Protein AF-A0A9P1NJP2-F1 (afdb_monomer)

Structure (mmCIF, N/CA/C/O backbone):
data_AF-A0A9P1NJP2-F1
#
_entry.id   AF-A0A9P1NJP2-F1
#
loop_
_atom_site.group_PDB
_atom_site.id
_atom_site.type_symbol
_atom_site.label_atom_id
_atom_site.label_alt_id
_atom_site.label_comp_id
_atom_site.label_asym_id
_atom_site.label_entity_id
_atom_site.label_seq_id
_atom_site.pdbx_PDB_ins_code
_atom_site.Cartn_x
_atom_site.Cartn_y
_atom_site.Cartn_z
_atom_site.occupancy
_atom_site.B_iso_or_equiv
_atom_site.auth_seq_id
_atom_site.auth_comp_id
_atom_site.auth_asym_id
_atom_site.auth_atom_id
_atom_site.pdbx_PDB_model_num
ATOM 1 N N . MET A 1 1 ? -3.460 3.578 27.863 1.00 87.50 1 MET A N 1
ATOM 2 C CA . MET A 1 1 ? -3.588 2.429 26.930 1.00 87.50 1 MET A CA 1
ATOM 3 C C . MET A 1 1 ? -3.766 2.989 25.531 1.00 87.50 1 MET A C 1
ATOM 5 O O . MET A 1 1 ? -4.523 3.943 25.404 1.00 87.50 1 MET A O 1
ATOM 9 N N . ARG A 1 2 ? -3.086 2.438 24.514 1.00 96.00 2 ARG A N 1
ATOM 10 C CA . ARG A 1 2 ? -3.167 2.986 23.152 1.00 96.00 2 ARG A CA 1
ATOM 11 C C . ARG A 1 2 ? -4.545 2.781 22.515 1.00 96.00 2 ARG A C 1
ATOM 13 O O . ARG A 1 2 ? -5.166 1.740 22.732 1.00 96.00 2 ARG A O 1
ATOM 20 N N . LYS A 1 3 ? -4.987 3.752 21.711 1.00 98.25 3 LYS A N 1
ATOM 21 C CA . LYS A 1 3 ? -6.199 3.698 20.879 1.00 98.25 3 LYS A CA 1
ATOM 22 C C . LYS A 1 3 ? -5.808 3.996 19.433 1.00 98.25 3 LYS A C 1
ATOM 24 O O . LYS A 1 3 ? -5.565 5.146 19.081 1.00 98.25 3 LYS A O 1
ATOM 29 N N . ILE A 1 4 ? -5.735 2.955 18.611 1.00 98.75 4 ILE A N 1
ATOM 30 C CA . ILE A 1 4 ? -5.331 3.052 17.209 1.00 98.75 4 ILE A CA 1
ATOM 31 C C . ILE A 1 4 ? -6.555 2.893 16.320 1.00 98.75 4 ILE A C 1
ATOM 33 O O . ILE A 1 4 ? -7.291 1.913 16.455 1.00 98.75 4 ILE A O 1
ATOM 37 N N . ILE A 1 5 ? -6.733 3.828 15.393 1.00 98.81 5 ILE A N 1
ATOM 38 C CA . ILE A 1 5 ? -7.707 3.734 14.307 1.00 98.81 5 ILE A CA 1
ATOM 39 C C . ILE A 1 5 ? -6.935 3.445 13.022 1.00 98.81 5 ILE A C 1
ATOM 41 O O . ILE A 1 5 ? -5.922 4.077 12.733 1.00 98.81 5 ILE A O 1
ATOM 45 N N . HIS A 1 6 ? -7.412 2.484 12.248 1.00 98.81 6 HIS A N 1
ATOM 46 C CA . HIS A 1 6 ? -6.977 2.242 10.884 1.00 98.81 6 HIS A CA 1
ATOM 47 C C . HIS A 1 6 ? -8.144 2.532 9.947 1.00 98.81 6 HIS A C 1
ATOM 49 O O . HIS A 1 6 ? -9.221 1.959 10.123 1.00 98.81 6 HIS A O 1
ATOM 55 N N . ILE A 1 7 ? -7.935 3.412 8.974 1.00 98.69 7 ILE A N 1
ATOM 56 C CA . ILE A 1 7 ? -8.948 3.804 7.992 1.00 98.69 7 ILE A CA 1
ATOM 57 C C . ILE A 1 7 ? -8.471 3.354 6.619 1.00 98.69 7 ILE A C 1
ATOM 59 O O . ILE A 1 7 ? -7.317 3.578 6.258 1.00 98.69 7 ILE A O 1
ATOM 63 N N . ASP A 1 8 ? -9.371 2.715 5.877 1.00 98.06 8 ASP A N 1
ATOM 64 C CA . ASP A 1 8 ? -9.108 2.144 4.560 1.00 98.06 8 ASP A CA 1
ATOM 65 C C . ASP A 1 8 ? -10.302 2.434 3.636 1.00 98.06 8 ASP A C 1
ATOM 67 O O . ASP A 1 8 ? -11.421 1.956 3.886 1.00 98.06 8 ASP A O 1
ATOM 71 N N . MET A 1 9 ? -10.085 3.243 2.593 1.00 97.88 9 MET A N 1
ATOM 72 C CA . MET A 1 9 ? -11.131 3.606 1.630 1.00 97.88 9 MET A CA 1
ATOM 73 C C . MET A 1 9 ? -11.671 2.366 0.912 1.00 97.88 9 MET A C 1
ATOM 75 O O . MET A 1 9 ? -10.937 1.475 0.482 1.00 97.88 9 MET A O 1
ATOM 79 N N . ASP A 1 10 ? -12.984 2.292 0.719 1.00 94.44 10 ASP A N 1
ATOM 80 C CA . ASP A 1 10 ? -13.560 1.131 0.054 1.00 94.44 10 ASP A CA 1
ATOM 81 C C . ASP A 1 10 ? -13.261 1.197 -1.454 1.00 94.44 10 ASP A C 1
ATOM 83 O O . ASP A 1 10 ? -13.640 2.151 -2.126 1.00 94.44 10 ASP A O 1
ATOM 87 N N . TYR A 1 11 ? -12.570 0.178 -1.994 1.00 95.06 11 TYR A N 1
ATOM 88 C CA . TYR A 1 11 ? -12.293 0.016 -3.439 1.00 95.06 11 TYR A CA 1
ATOM 89 C C . TYR A 1 11 ? -11.847 1.318 -4.144 1.00 95.06 11 TYR A C 1
ATOM 91 O O . TYR A 1 11 ? -12.227 1.566 -5.287 1.00 95.06 11 TYR A O 1
ATOM 99 N N . PHE A 1 12 ? -10.997 2.103 -3.468 1.00 97.38 12 PHE A N 1
ATOM 100 C CA . PHE A 1 12 ? -10.780 3.539 -3.681 1.00 97.38 12 PHE A CA 1
ATOM 101 C C . PHE A 1 12 ? -10.867 4.028 -5.131 1.00 97.38 12 PHE A C 1
ATOM 103 O O . PHE A 1 12 ? -11.782 4.772 -5.463 1.00 97.38 12 PHE A O 1
ATOM 110 N N . TYR A 1 13 ? -9.964 3.592 -6.015 1.00 98.00 13 TYR A N 1
ATOM 111 C CA . TYR A 1 13 ? -9.932 4.117 -7.386 1.00 98.00 13 TYR A CA 1
ATOM 112 C C . TYR A 1 13 ? -11.217 3.820 -8.167 1.00 98.00 13 TYR A C 1
ATOM 114 O O . TYR A 1 13 ? -11.717 4.694 -8.861 1.00 98.00 13 TYR A O 1
ATOM 122 N N . ALA A 1 14 ? -11.788 2.618 -8.027 1.00 97.75 14 ALA A N 1
ATOM 123 C CA . ALA A 1 14 ? -13.048 2.283 -8.691 1.00 97.75 14 ALA A CA 1
ATOM 124 C C . ALA A 1 14 ? -14.222 3.080 -8.107 1.00 97.75 14 ALA A C 1
ATOM 126 O O . ALA A 1 14 ? -15.105 3.482 -8.854 1.00 97.75 14 ALA A O 1
ATOM 127 N N . GLN A 1 15 ? -14.202 3.357 -6.800 1.00 97.81 15 GLN A N 1
ATOM 128 C CA . GLN A 1 15 ? -15.206 4.205 -6.163 1.00 97.81 15 GLN A CA 1
ATOM 129 C C . GLN A 1 15 ? -15.150 5.650 -6.674 1.00 97.81 15 GLN A C 1
ATOM 131 O O . GLN A 1 15 ? -16.192 6.257 -6.901 1.00 97.81 15 GLN A O 1
ATOM 136 N N . VAL A 1 16 ? -13.944 6.189 -6.884 1.00 98.25 16 VAL A N 1
ATOM 137 C CA . VAL A 1 16 ? -13.759 7.516 -7.489 1.00 98.25 16 VAL A CA 1
ATOM 138 C C . VAL A 1 16 ? -14.352 7.549 -8.897 1.00 98.25 16 VAL A C 1
ATOM 140 O O . VAL A 1 16 ? -15.127 8.450 -9.194 1.00 98.25 16 VAL A O 1
ATOM 143 N N . GLU A 1 17 ? -14.049 6.557 -9.741 1.00 98.19 17 GLU A N 1
ATOM 144 C CA . GLU A 1 17 ? -14.637 6.498 -11.087 1.00 98.19 17 GLU A CA 1
ATOM 145 C C . GLU A 1 17 ? -16.169 6.374 -11.041 1.00 98.19 17 GLU A C 1
ATOM 147 O O . GLU A 1 17 ? -16.853 7.092 -11.756 1.00 98.19 17 GLU A O 1
ATOM 152 N N . GLU A 1 18 ? -16.731 5.530 -10.170 1.00 97.69 18 GLU A N 1
ATOM 153 C CA . GLU A 1 18 ? -18.189 5.377 -10.020 1.00 97.69 18 GLU A CA 1
ATOM 154 C C . GLU A 1 18 ? -18.900 6.616 -9.463 1.00 97.69 18 GLU A C 1
ATOM 156 O O . GLU A 1 18 ? -20.102 6.792 -9.673 1.00 97.69 18 GLU A O 1
ATOM 161 N N . ARG A 1 19 ? -18.197 7.445 -8.690 1.00 97.12 19 ARG A N 1
ATOM 162 C CA . ARG A 1 19 ? -18.716 8.736 -8.235 1.00 97.12 19 ARG A CA 1
ATOM 163 C C . ARG A 1 19 ? -18.766 9.725 -9.396 1.00 97.12 19 ARG A C 1
ATOM 165 O O . ARG A 1 19 ? -19.771 10.413 -9.546 1.00 97.12 19 ARG A O 1
ATOM 172 N N . ASP A 1 20 ? -17.691 9.791 -10.177 1.00 97.50 20 ASP A N 1
ATOM 173 C CA . ASP A 1 20 ? -17.554 10.733 -11.290 1.00 97.50 20 ASP A CA 1
ATOM 174 C C . ASP A 1 20 ? -18.468 10.350 -12.472 1.00 97.50 20 ASP A C 1
ATOM 176 O O . ASP A 1 20 ? -19.025 11.226 -13.131 1.00 97.50 20 ASP A O 1
ATOM 180 N N . ASP A 1 21 ? -18.672 9.050 -12.702 1.00 97.62 21 ASP A N 1
ATOM 181 C CA . ASP A 1 21 ? -19.625 8.497 -13.664 1.00 97.62 21 ASP A CA 1
ATOM 182 C C . ASP A 1 21 ? -20.533 7.445 -12.992 1.00 97.62 21 ASP A C 1
ATOM 184 O O . ASP A 1 21 ? -20.202 6.252 -12.929 1.00 97.62 21 ASP A O 1
ATOM 188 N N . PRO A 1 22 ? -21.725 7.855 -12.514 1.00 96.94 22 PRO A N 1
ATOM 189 C CA . PRO A 1 22 ? -22.678 6.955 -11.870 1.00 96.94 22 PRO A CA 1
ATOM 190 C C . PRO A 1 22 ? -23.165 5.796 -12.748 1.00 96.94 22 PRO A C 1
ATOM 192 O O . PRO A 1 22 ? -23.647 4.799 -12.202 1.00 96.94 22 PRO A O 1
ATOM 195 N N . SER A 1 23 ? -23.038 5.883 -14.081 1.00 97.19 23 SER A N 1
ATOM 196 C CA . SER A 1 23 ? -23.422 4.789 -14.982 1.00 97.19 23 SER A CA 1
ATOM 197 C C . SER A 1 23 ? -22.545 3.547 -14.786 1.00 97.19 23 SER A C 1
ATOM 199 O O . SER A 1 23 ? -22.995 2.423 -14.999 1.00 97.19 23 SER A O 1
ATOM 201 N N . LEU A 1 24 ? -21.325 3.709 -14.265 1.00 97.38 24 LEU A N 1
ATOM 202 C CA . LEU A 1 24 ? -20.406 2.607 -13.982 1.00 97.38 24 LEU A CA 1
ATOM 203 C C . LEU A 1 24 ? -20.906 1.671 -12.875 1.00 97.38 24 LEU A C 1
ATOM 205 O O . LEU A 1 24 ? -20.597 0.478 -12.896 1.00 97.38 24 LEU A O 1
ATOM 209 N N . LYS A 1 25 ? -21.729 2.171 -11.942 1.00 95.44 25 LYS A N 1
ATOM 210 C CA . LYS A 1 25 ? -22.206 1.408 -10.776 1.00 95.44 25 LYS A CA 1
ATOM 211 C C . LYS A 1 25 ? -23.017 0.174 -11.141 1.00 95.44 25 LYS A C 1
ATOM 213 O O . LYS A 1 25 ? -23.121 -0.734 -10.321 1.00 95.44 25 LYS A O 1
ATOM 218 N N . VAL A 1 26 ? -23.615 0.117 -12.334 1.00 96.44 26 VAL A N 1
ATOM 219 C CA . VAL A 1 26 ? -24.402 -1.052 -12.765 1.00 96.44 26 VAL A CA 1
ATOM 220 C C . VAL A 1 26 ? -23.537 -2.155 -13.385 1.00 96.44 26 VAL A C 1
ATOM 222 O O . VAL A 1 26 ? -24.006 -3.285 -13.523 1.00 96.44 26 VAL A O 1
ATOM 225 N N . HIS A 1 27 ? -22.263 -1.879 -13.674 1.00 97.88 27 HIS A N 1
ATOM 226 C CA . HIS A 1 27 ? -21.350 -2.790 -14.360 1.00 97.88 27 HIS A CA 1
ATOM 227 C C . HIS A 1 27 ? -20.251 -3.332 -13.429 1.00 97.88 27 HIS A C 1
ATOM 229 O O . HIS A 1 27 ? -19.872 -2.686 -12.452 1.00 97.88 27 HIS A O 1
ATOM 235 N N . PRO A 1 28 ? -19.687 -4.521 -13.703 1.00 98.06 28 PRO A N 1
ATOM 236 C CA . PRO A 1 28 ? -18.400 -4.906 -13.135 1.00 98.06 28 PRO A CA 1
ATOM 237 C C . PRO A 1 28 ? -17.308 -3.975 -13.676 1.00 98.06 28 PRO A C 1
ATOM 239 O O . PRO A 1 28 ? -17.155 -3.852 -14.891 1.00 98.06 28 PRO A O 1
ATOM 242 N N . VAL A 1 29 ? -16.538 -3.342 -12.792 1.00 98.19 29 VAL A N 1
ATOM 243 C CA . VAL A 1 29 ? -15.494 -2.369 -13.153 1.00 98.19 29 VAL A CA 1
ATOM 244 C C . VAL A 1 29 ? -14.182 -2.719 -12.464 1.00 98.19 29 VAL A C 1
ATOM 246 O O . VAL A 1 29 ? -14.154 -3.043 -11.273 1.00 98.19 29 VAL A O 1
ATOM 249 N N . ALA A 1 30 ? -13.077 -2.601 -13.196 1.00 97.94 30 ALA A N 1
ATOM 250 C CA . ALA A 1 30 ? -11.738 -2.632 -12.628 1.00 97.94 30 ALA A CA 1
ATOM 251 C C . ALA A 1 30 ? -10.856 -1.507 -13.160 1.00 97.94 30 ALA A C 1
ATOM 253 O O . ALA A 1 30 ? -10.952 -1.098 -14.316 1.00 97.94 30 ALA A O 1
ATOM 254 N N . ILE A 1 31 ? -9.951 -1.054 -12.296 1.00 97.81 31 ILE A N 1
ATOM 255 C CA . ILE A 1 31 ? -8.929 -0.063 -12.621 1.00 97.81 31 ILE A CA 1
ATOM 256 C C . ILE A 1 31 ? -7.618 -0.812 -12.814 1.00 97.81 31 ILE A C 1
ATOM 258 O O . ILE A 1 31 ? -7.220 -1.568 -11.924 1.00 97.81 31 ILE A O 1
ATOM 262 N N . GLY A 1 32 ? -6.937 -0.644 -13.945 1.00 94.38 32 GLY A N 1
ATOM 263 C CA . GLY A 1 32 ? -5.739 -1.437 -14.212 1.00 94.38 32 GLY A CA 1
ATOM 264 C C . GLY A 1 32 ? -4.998 -1.103 -15.497 1.00 94.38 32 GLY A C 1
ATOM 265 O O . GLY A 1 32 ? -5.158 -0.032 -16.071 1.00 94.38 32 GLY A O 1
ATOM 266 N N . GLY A 1 33 ? -4.135 -2.039 -15.903 1.00 83.94 33 GLY A N 1
ATOM 267 C CA . GLY A 1 33 ? -3.230 -1.897 -17.045 1.00 83.94 33 GLY A CA 1
ATOM 268 C C . GLY A 1 33 ? -3.897 -1.494 -18.371 1.00 83.94 33 GLY A C 1
ATOM 269 O O . GLY A 1 33 ? -5.114 -1.530 -18.507 1.00 83.94 33 GLY A O 1
ATOM 270 N N . PRO A 1 34 ? -3.093 -1.146 -19.389 1.00 82.12 34 PRO A N 1
ATOM 271 C CA . PRO A 1 34 ? -3.564 -0.442 -20.586 1.00 82.12 34 PRO A CA 1
ATOM 272 C C . PRO A 1 34 ? -4.498 -1.263 -21.477 1.00 82.12 34 PRO A C 1
ATOM 274 O O . PRO A 1 34 ? -5.184 -0.705 -22.327 1.00 82.12 34 PRO A O 1
ATOM 277 N N . THR A 1 35 ? -4.507 -2.592 -21.341 1.00 86.62 35 THR A N 1
ATOM 278 C CA . THR A 1 35 ? -5.314 -3.463 -22.196 1.00 86.62 35 THR A CA 1
ATOM 279 C C . THR A 1 35 ? -5.838 -4.668 -21.432 1.00 86.62 35 THR A C 1
ATOM 281 O O . THR A 1 35 ? -5.272 -5.094 -20.426 1.00 86.62 35 THR A O 1
ATOM 284 N N . LYS A 1 36 ? -6.862 -5.318 -21.994 1.00 86.25 36 LYS A N 1
ATOM 285 C CA . LYS A 1 36 ? -7.437 -6.566 -21.466 1.00 86.25 36 LYS A CA 1
ATOM 286 C C . LYS A 1 36 ? -6.433 -7.724 -21.359 1.00 86.25 36 LYS A C 1
ATOM 288 O O . LYS A 1 36 ? -6.694 -8.694 -20.658 1.00 86.25 36 LYS A O 1
ATOM 293 N N . LYS A 1 37 ? -5.296 -7.655 -22.064 1.00 83.44 37 LYS A N 1
ATOM 294 C CA . LYS A 1 37 ? -4.288 -8.729 -22.125 1.00 83.44 37 LYS A CA 1
ATOM 295 C C . LYS A 1 37 ? -3.031 -8.428 -21.306 1.00 83.44 37 LYS A C 1
ATOM 297 O O . LYS A 1 37 ? -2.181 -9.304 -21.168 1.00 83.44 37 LYS A O 1
ATOM 302 N N . GLN A 1 38 ? -2.868 -7.202 -20.808 1.00 83.75 38 GLN A N 1
ATOM 303 C CA . GLN A 1 38 ? -1.591 -6.717 -20.289 1.00 83.75 38 GLN A CA 1
ATOM 304 C C . GLN A 1 38 ? -1.757 -5.914 -18.997 1.00 83.75 38 GLN A C 1
ATOM 306 O O . GLN A 1 38 ? -2.710 -5.161 -18.811 1.00 83.75 38 GLN A O 1
ATOM 311 N N . GLY A 1 39 ? -0.770 -6.049 -18.114 1.00 88.56 39 GLY A N 1
ATOM 312 C CA . GLY A 1 39 ? -0.722 -5.345 -16.839 1.00 88.56 39 GLY A CA 1
ATOM 313 C C . GLY A 1 39 ? -1.423 -6.085 -15.704 1.00 88.56 39 GLY A C 1
ATOM 314 O O . GLY A 1 39 ? -1.669 -7.292 -15.764 1.00 88.56 39 GLY A O 1
ATOM 315 N N . VAL A 1 40 ? -1.663 -5.339 -14.634 1.00 92.81 40 VAL A N 1
ATOM 316 C CA . VAL A 1 40 ? -2.220 -5.816 -13.370 1.00 92.81 40 VAL A CA 1
ATOM 317 C C . VAL A 1 40 ? -3.332 -4.856 -12.961 1.00 92.81 40 VAL A C 1
ATOM 319 O O . VAL A 1 40 ? -3.266 -3.664 -13.268 1.00 92.81 40 VAL A O 1
ATOM 322 N N . LEU A 1 41 ? -4.354 -5.373 -12.288 1.00 96.38 41 LEU A N 1
ATOM 323 C CA . LEU A 1 41 ? -5.418 -4.554 -11.726 1.00 96.38 41 LEU A CA 1
ATOM 324 C C . LEU A 1 41 ? -4.943 -3.850 -10.455 1.00 96.38 41 LEU A C 1
ATOM 326 O O . LEU A 1 41 ? -4.399 -4.484 -9.552 1.00 96.38 41 LEU A O 1
ATOM 330 N N . CYS A 1 42 ? -5.197 -2.551 -10.351 1.00 95.06 42 CYS A N 1
ATOM 331 C CA . CYS A 1 42 ? -5.024 -1.787 -9.122 1.00 95.06 42 CYS A CA 1
ATOM 332 C C . CYS A 1 42 ? -6.133 -2.133 -8.121 1.00 95.06 42 CYS A C 1
ATOM 334 O O . CYS A 1 42 ? -5.859 -2.472 -6.975 1.00 95.06 42 CYS A O 1
ATOM 336 N N . THR A 1 43 ? -7.389 -2.098 -8.570 1.00 96.88 43 THR A N 1
ATOM 337 C CA . THR A 1 43 ? -8.568 -2.441 -7.765 1.00 96.88 43 THR A CA 1
ATOM 338 C C . THR A 1 43 ? -9.739 -2.826 -8.670 1.00 96.88 43 THR A C 1
ATOM 340 O O . THR A 1 43 ? -9.664 -2.698 -9.891 1.00 96.88 43 THR A O 1
ATOM 343 N N . ALA A 1 44 ? -10.819 -3.303 -8.064 1.00 97.56 44 ALA A N 1
ATOM 344 C CA . ALA A 1 44 ? -12.071 -3.630 -8.731 1.00 97.56 44 ALA A CA 1
ATOM 345 C C . ALA A 1 44 ? -13.251 -3.294 -7.811 1.00 97.56 44 ALA A C 1
ATOM 347 O O . ALA A 1 44 ? -13.108 -3.408 -6.585 1.00 97.56 44 ALA A O 1
ATOM 348 N N . ASN A 1 45 ? -14.386 -2.897 -8.390 1.00 97.50 45 ASN A N 1
ATOM 349 C CA . ASN A 1 45 ? -15.619 -2.637 -7.649 1.00 97.50 45 ASN A CA 1
ATOM 350 C C . ASN A 1 45 ? -16.231 -3.935 -7.097 1.00 97.50 45 ASN A C 1
ATOM 352 O O . ASN A 1 45 ? -15.792 -5.045 -7.417 1.00 97.50 45 ASN A O 1
ATOM 356 N N . TYR A 1 46 ? -17.241 -3.817 -6.233 1.00 95.31 46 TYR A N 1
ATOM 357 C CA . TYR A 1 46 ? -17.846 -4.993 -5.602 1.00 95.31 46 TYR A CA 1
ATOM 358 C C . TYR A 1 46 ? -18.492 -5.953 -6.606 1.00 95.31 46 TYR A C 1
ATOM 360 O O . TYR A 1 46 ? -18.284 -7.158 -6.480 1.00 95.31 46 TYR A O 1
ATOM 368 N N . LYS A 1 47 ? -19.132 -5.436 -7.664 1.00 97.12 47 LYS A N 1
ATOM 369 C CA . LYS A 1 47 ? -19.694 -6.258 -8.748 1.00 97.12 47 LYS A CA 1
ATOM 370 C C . LYS A 1 47 ? -18.639 -7.125 -9.434 1.00 97.12 47 LYS A C 1
ATOM 372 O O . LYS A 1 47 ? -18.867 -8.303 -9.660 1.00 97.12 47 LYS A O 1
ATOM 377 N N . ALA A 1 48 ? -17.456 -6.589 -9.735 1.00 97.75 48 ALA A N 1
ATOM 378 C CA . ALA A 1 48 ? -16.358 -7.378 -10.297 1.00 97.75 48 ALA A CA 1
ATOM 379 C C . ALA A 1 48 ? -15.769 -8.373 -9.278 1.00 97.75 48 ALA A C 1
ATOM 381 O O . ALA A 1 48 ? -15.390 -9.492 -9.639 1.00 97.75 48 ALA A O 1
ATOM 382 N N . ARG A 1 49 ? -15.734 -8.013 -7.987 1.00 96.69 49 ARG A N 1
ATOM 383 C CA . ARG A 1 49 ? -15.251 -8.899 -6.911 1.00 96.69 49 ARG A CA 1
ATOM 384 C C . ARG A 1 49 ? -16.108 -10.152 -6.726 1.00 96.69 49 ARG A C 1
ATOM 386 O O . ARG A 1 49 ? -15.551 -11.167 -6.302 1.00 96.69 49 ARG A O 1
ATOM 393 N N . GLU A 1 50 ? -17.394 -10.116 -7.076 1.00 96.69 50 GLU A N 1
ATOM 394 C CA . GLU A 1 50 ? -18.280 -11.295 -7.101 1.00 96.69 50 GLU A CA 1
ATOM 395 C C . GLU A 1 50 ? -17.775 -12.373 -8.076 1.00 96.69 50 GLU A C 1
ATOM 397 O O . GLU A 1 50 ? -17.830 -13.559 -7.768 1.00 96.69 50 GLU A O 1
ATOM 402 N N . TYR A 1 51 ? -17.148 -11.970 -9.186 1.00 97.25 51 TYR A N 1
ATOM 403 C CA . TYR A 1 51 ? -16.493 -12.872 -10.149 1.00 97.25 51 TYR A CA 1
ATOM 404 C C . TYR A 1 51 ? -15.070 -13.274 -9.721 1.00 97.25 51 TYR A C 1
ATOM 406 O O . TYR A 1 51 ? -14.293 -13.840 -10.492 1.00 97.25 51 TYR A O 1
ATOM 414 N N . GLY A 1 52 ? -14.667 -12.944 -8.492 1.00 95.69 52 GLY A N 1
ATOM 415 C CA . GLY A 1 52 ? -13.320 -13.200 -7.989 1.00 95.69 52 GLY A CA 1
ATOM 416 C C . GLY A 1 52 ? -12.244 -12.285 -8.580 1.00 95.69 52 GLY A C 1
ATOM 417 O O . GLY A 1 52 ? -11.056 -12.619 -8.464 1.00 95.69 52 GLY A O 1
ATOM 418 N N . VAL A 1 53 ? -12.629 -11.155 -9.189 1.00 97.06 53 VAL A N 1
ATOM 419 C CA . VAL A 1 53 ? -11.701 -10.124 -9.673 1.00 97.06 53 VAL A CA 1
ATOM 420 C C . VAL A 1 53 ? -11.243 -9.242 -8.511 1.00 97.06 53 VAL A C 1
ATOM 422 O O . VAL A 1 53 ? -12.055 -8.707 -7.760 1.00 97.06 53 VAL A O 1
ATOM 425 N N . ARG A 1 54 ? -9.931 -9.090 -8.322 1.00 94.12 54 ARG A N 1
ATOM 426 C CA . ARG A 1 54 ? -9.334 -8.308 -7.226 1.00 94.12 54 ARG A CA 1
ATOM 427 C C . ARG A 1 54 ? -8.088 -7.557 -7.693 1.00 94.12 54 ARG A C 1
ATOM 429 O O . ARG A 1 54 ? -7.451 -7.944 -8.671 1.00 94.12 54 ARG A O 1
ATOM 436 N N . GLY A 1 55 ? -7.720 -6.512 -6.951 1.00 92.69 55 GLY A N 1
ATOM 437 C CA . GLY A 1 55 ? -6.432 -5.838 -7.124 1.00 92.69 55 GLY A CA 1
ATOM 438 C C . GLY A 1 55 ? -5.255 -6.808 -6.970 1.00 92.69 55 GLY A C 1
ATOM 439 O O . GLY A 1 55 ? -5.350 -7.818 -6.269 1.00 92.69 55 GLY A O 1
ATOM 440 N N . GLY A 1 56 ? -4.157 -6.528 -7.666 1.00 90.62 56 GLY A N 1
ATOM 441 C CA . GLY A 1 56 ? -2.963 -7.374 -7.717 1.00 90.62 56 GLY A CA 1
ATOM 442 C C . GLY A 1 56 ? -3.050 -8.560 -8.686 1.00 90.62 56 GLY A C 1
ATOM 443 O O . GLY A 1 56 ? -2.050 -9.247 -8.886 1.00 90.62 56 GLY A O 1
ATOM 444 N N . GLN A 1 57 ? -4.201 -8.804 -9.322 1.00 92.19 57 GLN A N 1
ATOM 445 C CA . GLN A 1 57 ? -4.361 -9.863 -10.325 1.00 92.19 57 GLN A CA 1
ATOM 446 C C . GLN A 1 57 ? -3.928 -9.409 -11.724 1.00 92.19 57 GLN A C 1
ATOM 448 O O . GLN A 1 57 ? -4.080 -8.244 -12.088 1.00 92.19 57 GLN A O 1
ATOM 453 N N . SER A 1 58 ? -3.445 -10.353 -12.539 1.00 92.94 58 SER A N 1
ATOM 454 C CA . SER A 1 58 ? -3.231 -10.137 -13.976 1.00 92.94 58 SER A CA 1
ATOM 455 C C . SER A 1 58 ? -4.532 -9.696 -14.648 1.00 92.94 58 SER A C 1
ATOM 457 O O . SER A 1 58 ? -5.559 -10.359 -14.480 1.00 92.94 58 SER A O 1
ATOM 459 N N . THR A 1 59 ? -4.482 -8.625 -15.449 1.00 94.44 59 THR A N 1
ATOM 460 C CA . THR A 1 59 ? -5.656 -8.133 -16.189 1.00 94.44 59 THR A CA 1
ATOM 461 C C . THR A 1 59 ? -6.256 -9.233 -17.068 1.00 94.44 59 THR A C 1
ATOM 463 O O . THR A 1 59 ? -7.469 -9.410 -17.108 1.00 94.44 59 THR A O 1
ATOM 466 N N . TYR A 1 60 ? -5.402 -10.037 -17.706 1.00 93.12 60 TYR A N 1
ATOM 467 C CA . TYR A 1 60 ? -5.822 -11.148 -18.559 1.00 93.12 60 TYR A CA 1
ATOM 468 C C . TYR A 1 60 ? -6.619 -12.218 -17.800 1.00 93.12 60 TYR A C 1
ATOM 470 O O . TYR A 1 60 ? -7.684 -12.637 -18.250 1.00 93.12 60 TYR A O 1
ATOM 478 N N . GLU A 1 61 ? -6.139 -12.633 -16.626 1.00 93.69 61 GLU A N 1
ATOM 479 C CA . GLU A 1 61 ? -6.828 -13.642 -15.810 1.00 93.69 61 GLU A CA 1
ATOM 480 C C . GLU A 1 61 ? -8.137 -13.105 -15.220 1.00 93.69 61 GLU A C 1
ATOM 482 O O . GLU A 1 61 ? -9.114 -13.843 -15.111 1.00 93.69 61 GLU A O 1
ATOM 487 N N . ALA A 1 62 ? -8.200 -11.812 -14.899 1.00 95.94 62 ALA A N 1
ATOM 488 C CA . ALA A 1 62 ? -9.447 -11.175 -14.492 1.00 95.94 62 ALA A CA 1
ATOM 489 C C . ALA A 1 62 ? -10.494 -11.178 -15.620 1.00 95.94 62 ALA A C 1
ATOM 491 O O . ALA A 1 62 ? -11.645 -11.533 -15.376 1.00 95.94 62 ALA A O 1
ATOM 492 N N . PHE A 1 63 ? -10.098 -10.874 -16.862 1.00 96.00 63 PHE A N 1
ATOM 493 C CA . PHE A 1 63 ? -11.001 -10.916 -18.020 1.00 96.00 63 PHE A CA 1
ATOM 494 C C . PHE A 1 63 ? -11.472 -12.324 -18.385 1.00 96.00 63 PHE A C 1
ATOM 496 O O . PHE A 1 63 ? -12.575 -12.469 -18.902 1.00 96.00 63 PHE A O 1
ATOM 503 N N . LYS A 1 64 ? -10.692 -13.371 -18.086 1.00 95.81 64 LYS A N 1
ATOM 504 C CA . LYS A 1 64 ? -11.189 -14.753 -18.193 1.00 95.81 64 LYS A CA 1
ATOM 505 C C . LYS A 1 64 ? -12.350 -15.029 -17.237 1.00 95.81 64 LYS A C 1
ATOM 507 O O . LYS A 1 64 ? -13.247 -15.786 -17.585 1.00 95.81 64 LYS A O 1
ATOM 512 N N . ARG A 1 65 ? -12.322 -14.441 -16.036 1.00 96.44 65 ARG A N 1
ATOM 513 C CA . ARG A 1 65 ? -13.354 -14.630 -15.000 1.00 96.44 65 ARG A CA 1
ATOM 514 C C . ARG A 1 65 ? -14.575 -13.740 -15.211 1.00 96.44 65 ARG A C 1
ATOM 516 O O . ARG A 1 65 ? -15.688 -14.162 -14.925 1.00 96.44 65 ARG A O 1
ATOM 523 N N . CYS A 1 66 ? -14.362 -12.518 -15.692 1.00 97.25 66 CYS A N 1
ATOM 524 C CA . CYS A 1 66 ? -15.414 -11.536 -15.940 1.00 97.25 66 CYS A CA 1
ATOM 525 C C . CYS A 1 66 ? -15.214 -10.875 -17.320 1.00 97.25 66 CYS A C 1
ATOM 527 O O . CYS A 1 66 ? -14.688 -9.761 -17.401 1.00 97.25 66 CYS A O 1
ATOM 529 N N . PRO A 1 67 ? -15.593 -11.550 -18.425 1.00 96.44 67 PRO A N 1
ATOM 530 C CA . PRO A 1 67 ? -15.392 -11.029 -19.783 1.00 96.44 67 PRO A CA 1
ATOM 531 C C . PRO A 1 67 ? -16.103 -9.696 -20.067 1.00 96.44 67 PRO A C 1
ATOM 533 O O . PRO A 1 67 ? -15.628 -8.902 -20.880 1.00 96.44 67 PRO A O 1
ATOM 536 N N . GLN A 1 68 ? -17.227 -9.455 -19.387 1.00 96.12 68 GLN A N 1
ATOM 537 C CA . GLN A 1 68 ? -18.085 -8.274 -19.506 1.00 96.12 68 GLN A CA 1
ATOM 538 C C . GLN A 1 68 ? -17.619 -7.067 -18.677 1.00 96.12 68 GLN A C 1
ATOM 540 O O . GLN A 1 68 ? -18.245 -6.012 -18.737 1.00 96.12 68 GLN A O 1
ATOM 545 N N . MET A 1 69 ? -16.558 -7.214 -17.879 1.00 96.94 69 MET A N 1
ATOM 546 C CA . MET A 1 69 ? -16.039 -6.143 -17.030 1.00 96.94 69 MET A CA 1
ATOM 547 C C . MET A 1 69 ? -15.518 -4.960 -17.852 1.00 96.94 69 MET A C 1
ATOM 549 O O . MET A 1 69 ? -14.830 -5.133 -18.863 1.00 96.94 69 MET A O 1
ATOM 553 N N . LEU A 1 70 ? -15.780 -3.748 -17.372 1.00 97.50 70 LEU A N 1
ATOM 554 C CA . LEU A 1 70 ? -15.183 -2.527 -17.896 1.00 97.50 70 LEU A CA 1
ATOM 555 C C . LEU A 1 70 ? -13.801 -2.322 -17.269 1.00 97.50 70 LEU A C 1
ATOM 557 O O . LEU A 1 70 ? -13.635 -2.408 -16.051 1.00 97.50 70 LEU A O 1
ATOM 561 N N . LEU A 1 71 ? -12.803 -2.059 -18.112 1.00 97.56 71 LEU A N 1
ATOM 562 C CA . LEU A 1 71 ? -11.445 -1.744 -17.681 1.00 97.56 71 LEU A CA 1
ATOM 563 C C . LEU A 1 71 ? -11.195 -0.256 -17.886 1.00 97.56 71 LEU A C 1
ATOM 565 O O . LEU A 1 71 ? -11.253 0.221 -19.018 1.00 97.56 71 LEU A O 1
ATOM 569 N N . ILE A 1 72 ? -10.884 0.440 -16.800 1.00 97.12 72 ILE A N 1
ATOM 570 C CA . ILE A 1 72 ? -10.562 1.865 -16.812 1.00 97.12 72 ILE A CA 1
ATOM 571 C C . ILE A 1 72 ? -9.070 2.027 -16.525 1.00 97.12 72 ILE A C 1
ATOM 573 O O . ILE A 1 72 ? -8.518 1.402 -15.612 1.00 97.12 72 ILE A O 1
ATOM 577 N N . TYR A 1 73 ? -8.409 2.856 -17.329 1.00 95.00 73 TYR A N 1
ATOM 578 C CA . TYR A 1 73 ? -7.009 3.192 -17.111 1.00 95.00 73 TYR A CA 1
ATOM 579 C C . TYR A 1 73 ? -6.886 4.187 -15.942 1.00 95.00 73 TYR A C 1
ATOM 581 O O . TYR A 1 73 ? -7.635 5.165 -15.912 1.00 95.00 73 TYR A O 1
ATOM 589 N N . PRO A 1 74 ? -5.979 3.963 -14.974 1.00 93.94 74 PRO A N 1
ATOM 590 C CA . PRO A 1 74 ? -5.896 4.781 -13.770 1.00 93.94 74 PRO A CA 1
ATOM 591 C C . PRO A 1 74 ? -5.487 6.228 -14.060 1.00 93.94 74 PRO A C 1
ATOM 593 O O . PRO A 1 74 ? -4.503 6.479 -14.756 1.00 93.94 74 PRO A O 1
ATOM 596 N N . GLN A 1 75 ? -6.178 7.171 -13.420 1.00 94.56 75 GLN A N 1
ATOM 597 C CA . GLN A 1 75 ? -5.809 8.588 -13.377 1.00 94.56 75 GLN A CA 1
ATOM 598 C C . GLN A 1 75 ? -5.206 8.931 -12.005 1.00 94.56 75 GLN A C 1
ATOM 600 O O . GLN A 1 75 ? -5.893 9.419 -11.111 1.00 94.56 75 GLN A O 1
ATOM 605 N N . PHE A 1 76 ? -3.914 8.644 -11.808 1.00 91.62 76 PHE A N 1
ATOM 606 C CA . PHE A 1 76 ? -3.282 8.739 -10.482 1.00 91.62 76 PHE A CA 1
ATOM 607 C C . PHE A 1 76 ? -3.266 10.146 -9.876 1.00 91.62 76 PHE A C 1
ATOM 609 O O . PHE A 1 76 ? -3.454 10.258 -8.666 1.00 91.62 76 PHE A O 1
ATOM 616 N N . GLU A 1 77 ? -3.122 11.200 -10.684 1.00 92.69 77 GLU A N 1
ATOM 617 C CA . GLU A 1 77 ? -3.187 12.585 -10.187 1.00 92.69 77 GLU A CA 1
ATOM 618 C C . GLU A 1 77 ? -4.549 12.898 -9.558 1.00 92.69 77 GLU A C 1
ATOM 620 O O . GLU A 1 77 ? -4.620 13.466 -8.469 1.00 92.69 77 GLU A O 1
ATOM 625 N N . LYS A 1 78 ? -5.638 12.419 -10.176 1.00 95.69 78 LYS A N 1
ATOM 626 C CA . LYS A 1 78 ? -6.993 12.534 -9.623 1.00 95.69 78 LYS A CA 1
ATOM 627 C C . LYS A 1 78 ? -7.096 11.847 -8.260 1.00 95.69 78 LYS A C 1
ATOM 629 O O . LYS A 1 78 ? -7.618 12.423 -7.308 1.00 95.69 78 LYS A O 1
ATOM 634 N N . TYR A 1 79 ? -6.585 10.622 -8.145 1.00 96.25 79 TYR A N 1
ATOM 635 C CA . TYR A 1 79 ? -6.651 9.862 -6.892 1.00 96.25 79 TYR A CA 1
ATOM 636 C C . TYR A 1 79 ? -5.791 10.485 -5.789 1.00 96.25 79 TYR A C 1
ATOM 638 O O . TYR A 1 79 ? -6.183 10.467 -4.622 1.00 96.25 79 TYR A O 1
ATOM 646 N N . LYS A 1 80 ? -4.637 11.054 -6.151 1.00 93.69 80 LYS A N 1
ATOM 647 C CA . LYS A 1 80 ? -3.749 11.757 -5.225 1.00 93.69 80 LYS A CA 1
ATOM 648 C C . LYS A 1 80 ? -4.408 13.025 -4.677 1.00 93.69 80 LYS A C 1
ATOM 650 O O . LYS A 1 80 ? -4.462 13.178 -3.461 1.00 93.69 80 LYS A O 1
ATOM 655 N N . ALA A 1 81 ? -4.992 13.853 -5.542 1.00 93.94 81 ALA A N 1
ATOM 656 C CA . ALA A 1 81 ? -5.695 15.069 -5.129 1.00 93.94 81 ALA A CA 1
ATOM 657 C C . ALA A 1 81 ? -6.861 14.778 -4.165 1.00 93.94 81 ALA A C 1
ATOM 659 O O . ALA A 1 81 ? -7.097 15.524 -3.220 1.00 93.94 81 ALA A O 1
ATOM 660 N N . ILE A 1 82 ? -7.576 13.665 -4.362 1.00 95.56 82 ILE A N 1
ATOM 661 C CA . ILE A 1 82 ? -8.635 13.227 -3.439 1.00 95.56 82 ILE A CA 1
ATOM 662 C C . ILE A 1 82 ? -8.039 12.725 -2.114 1.00 95.56 82 ILE A C 1
ATOM 664 O O . ILE A 1 82 ? -8.535 13.076 -1.049 1.00 95.56 82 ILE A O 1
ATOM 668 N N . SER A 1 83 ? -6.957 11.940 -2.162 1.00 94.56 83 SER A N 1
ATOM 669 C CA . SER A 1 83 ? -6.255 11.450 -0.965 1.00 94.56 83 SER A CA 1
ATOM 670 C C . SER A 1 83 ? -5.776 12.584 -0.050 1.00 94.56 83 SER A C 1
ATOM 672 O O . SER A 1 83 ? -5.833 12.478 1.177 1.00 94.56 83 SER A O 1
ATOM 674 N N . GLU A 1 84 ? -5.330 13.694 -0.639 1.00 91.69 84 GLU A N 1
ATOM 675 C CA . GLU A 1 84 ? -4.894 14.888 0.088 1.00 91.69 84 GLU A CA 1
ATOM 676 C C . GLU A 1 84 ? -6.030 15.537 0.891 1.00 91.69 84 GLU A C 1
ATOM 678 O O . GLU A 1 84 ? -5.781 16.015 1.997 1.00 91.69 84 GLU A O 1
ATOM 683 N N . GLN A 1 85 ? -7.279 15.458 0.419 1.00 94.12 85 GLN A N 1
ATOM 684 C CA . GLN A 1 85 ? -8.450 15.981 1.139 1.00 94.12 85 GLN A CA 1
ATOM 685 C C . GLN A 1 85 ? -8.734 15.216 2.435 1.00 94.12 85 GLN A C 1
ATOM 687 O O . GLN A 1 85 ? -9.264 15.787 3.382 1.00 94.12 85 GLN A O 1
ATOM 692 N N . PHE A 1 86 ? -8.371 13.932 2.516 1.00 94.44 86 PHE A N 1
ATOM 693 C CA . PHE A 1 86 ? -8.580 13.157 3.741 1.00 94.44 86 PHE A CA 1
ATOM 694 C C . PHE A 1 86 ? -7.640 13.591 4.868 1.00 94.44 86 PHE A C 1
ATOM 696 O O . PHE A 1 86 ? -7.978 13.455 6.042 1.00 94.44 86 PHE A O 1
ATOM 703 N N . LEU A 1 87 ? -6.455 14.112 4.525 1.00 91.19 87 LEU A N 1
ATOM 704 C CA . LEU A 1 87 ? -5.445 14.480 5.514 1.00 91.19 87 LEU A CA 1
ATOM 705 C C . LEU A 1 87 ? -5.939 15.575 6.458 1.00 91.19 87 LEU A C 1
ATOM 707 O O . LEU A 1 87 ? -5.732 15.450 7.662 1.00 91.19 87 LEU A O 1
ATOM 711 N N . SER A 1 88 ? -6.608 16.600 5.928 1.00 90.56 88 SER A N 1
ATOM 712 C CA . SER A 1 88 ? -7.150 17.687 6.747 1.00 90.56 88 SER A CA 1
ATOM 713 C C . SER A 1 88 ? -8.191 17.174 7.740 1.00 90.56 88 SER A C 1
ATOM 715 O O . SER A 1 88 ? -8.175 17.574 8.897 1.00 90.56 88 SER A O 1
ATOM 717 N N . VAL A 1 89 ? -9.031 16.215 7.331 1.00 96.88 89 VAL A N 1
ATOM 718 C CA . VAL A 1 89 ? -9.991 15.565 8.235 1.00 96.88 89 VAL A CA 1
ATOM 719 C C . VAL A 1 89 ? -9.262 14.855 9.374 1.00 96.88 89 VAL A C 1
ATOM 721 O O . VAL A 1 89 ? -9.660 14.986 10.523 1.00 96.88 89 VAL A O 1
ATOM 724 N N . TYR A 1 90 ? -8.190 14.113 9.086 1.00 97.44 90 TYR A N 1
ATOM 725 C CA . TYR A 1 90 ? -7.445 13.377 10.112 1.00 97.44 90 TYR A CA 1
ATOM 726 C C . TYR A 1 90 ? -6.739 14.295 11.120 1.00 97.44 90 TYR A C 1
ATOM 728 O O . TYR A 1 90 ? -6.706 13.974 12.310 1.00 97.44 90 TYR A O 1
ATOM 736 N N . GLN A 1 91 ? -6.197 15.423 10.648 1.00 96.38 91 GLN A N 1
ATOM 737 C CA . GLN A 1 91 ? -5.442 16.389 11.456 1.00 96.38 91 GLN A CA 1
ATOM 738 C C . GLN A 1 91 ? -6.276 17.025 12.572 1.00 96.38 91 GLN A C 1
ATOM 740 O O . GLN A 1 91 ? -5.727 17.371 13.613 1.00 96.38 91 GLN A O 1
ATOM 745 N N . ASP A 1 92 ? -7.599 17.083 12.423 1.00 96.69 92 ASP A N 1
ATOM 746 C CA . ASP A 1 92 ? -8.483 17.597 13.474 1.00 96.69 92 ASP A CA 1
ATOM 747 C C . ASP A 1 92 ? -8.563 16.681 14.713 1.00 96.69 92 ASP A C 1
ATOM 749 O O . ASP A 1 92 ? -9.044 17.100 15.768 1.00 96.69 92 ASP A O 1
ATOM 753 N N . TYR A 1 93 ? -8.103 15.427 14.612 1.00 98.19 93 TYR A N 1
ATOM 754 C CA . TYR A 1 93 ? -8.222 14.437 15.690 1.00 98.19 93 TYR A CA 1
ATOM 755 C C . TYR A 1 93 ? -6.888 14.068 16.340 1.00 98.19 93 TYR A C 1
ATOM 757 O O . TYR A 1 93 ? -6.890 13.669 17.511 1.00 98.19 93 TYR A O 1
ATOM 765 N N . THR A 1 94 ? -5.772 14.141 15.607 1.00 98.06 94 THR A N 1
ATOM 766 C CA . THR A 1 94 ? -4.426 13.823 16.108 1.00 98.06 94 THR A CA 1
ATOM 767 C C . THR A 1 94 ? -3.336 14.274 15.134 1.00 98.06 94 THR A C 1
ATOM 769 O O . THR A 1 94 ? -3.524 14.217 13.921 1.00 98.06 94 THR A O 1
ATOM 772 N N . ASP A 1 95 ? -2.156 14.605 15.659 1.00 96.50 95 ASP A N 1
ATOM 773 C CA . ASP A 1 95 ? -0.936 14.799 14.861 1.00 96.50 95 ASP A CA 1
ATOM 774 C C . ASP A 1 95 ? -0.235 13.467 14.527 1.00 96.50 95 ASP A C 1
ATOM 776 O O . ASP A 1 95 ? 0.624 13.389 13.645 1.00 96.50 95 ASP A O 1
ATOM 780 N N . LEU A 1 96 ? -0.600 12.381 15.220 1.00 98.00 96 LEU A N 1
ATOM 781 C CA . LEU A 1 96 ? -0.021 11.052 15.034 1.00 98.00 96 LEU A CA 1
ATOM 782 C C . LEU A 1 96 ? -0.710 10.319 13.879 1.00 98.00 96 LEU A C 1
ATOM 784 O O . LEU A 1 96 ? -1.525 9.417 14.082 1.00 98.00 96 LEU A O 1
ATOM 788 N N . ILE A 1 97 ? -0.363 10.726 12.657 1.00 97.69 97 ILE A N 1
ATOM 789 C CA . ILE A 1 97 ? -0.921 10.229 11.396 1.00 97.69 97 ILE A CA 1
ATOM 790 C C . ILE A 1 97 ? 0.161 9.505 10.593 1.00 97.69 97 ILE A C 1
ATOM 792 O O . ILE A 1 97 ? 1.145 10.108 10.172 1.00 97.69 97 ILE A O 1
ATOM 796 N N . GLN A 1 98 ? -0.045 8.222 10.296 1.00 96.69 98 GLN A N 1
ATOM 797 C CA . GLN A 1 98 ? 0.818 7.459 9.393 1.00 96.69 98 GLN A CA 1
ATOM 798 C C . GLN A 1 98 ? 0.066 7.068 8.123 1.00 96.69 98 GLN A C 1
ATOM 800 O O . GLN A 1 98 ? -0.705 6.106 8.122 1.00 96.69 98 GLN A O 1
ATOM 805 N N . LYS A 1 99 ? 0.360 7.751 7.014 1.00 93.25 99 LYS A N 1
ATOM 806 C CA . LYS A 1 99 ? -0.098 7.340 5.679 1.00 93.25 99 LYS A CA 1
ATOM 807 C C . LYS A 1 99 ? 0.620 6.058 5.242 1.00 93.25 99 LYS A C 1
ATOM 809 O O . LYS A 1 99 ? 1.848 5.973 5.309 1.00 93.25 99 LYS A O 1
ATOM 814 N N . VAL A 1 100 ? -0.138 5.063 4.791 1.00 92.38 100 VAL A N 1
ATOM 815 C CA . VAL A 1 100 ? 0.387 3.796 4.246 1.00 92.38 100 VAL A CA 1
ATOM 816 C C . VAL A 1 100 ? 0.349 3.807 2.718 1.00 92.38 100 VAL A C 1
ATOM 818 O O . VAL A 1 100 ? 1.289 3.345 2.071 1.00 92.38 100 VAL A O 1
ATOM 821 N N . GLY A 1 101 ? -0.715 4.375 2.155 1.00 90.31 101 GLY A N 1
ATOM 822 C CA . GLY A 1 101 ? -0.945 4.542 0.723 1.00 90.31 101 GLY A CA 1
ATOM 823 C C . GLY A 1 101 ? -1.812 5.772 0.456 1.00 90.31 101 GLY A C 1
ATOM 824 O O . GLY A 1 101 ? -1.922 6.646 1.314 1.00 90.31 101 GLY A O 1
ATOM 825 N N . LEU A 1 102 ? -2.431 5.838 -0.727 1.00 92.88 102 LEU A N 1
ATOM 826 C CA . LEU A 1 102 ? -3.394 6.904 -1.044 1.00 92.88 102 LEU A CA 1
ATOM 827 C C . LEU A 1 102 ? -4.733 6.718 -0.308 1.00 92.88 102 LEU A C 1
ATOM 829 O O . LEU A 1 102 ? -5.454 7.684 -0.083 1.00 92.88 102 LEU A O 1
ATOM 833 N N . ASP A 1 103 ? -5.060 5.489 0.072 1.00 94.75 103 ASP A N 1
ATOM 834 C CA . ASP A 1 103 ? -6.349 5.084 0.630 1.00 94.75 103 ASP A CA 1
ATOM 835 C C . ASP A 1 103 ? -6.280 4.522 2.052 1.00 94.75 103 ASP A C 1
ATOM 837 O O . ASP A 1 103 ? -7.321 4.205 2.621 1.00 94.75 103 ASP A O 1
ATOM 841 N N . GLU A 1 104 ? -5.084 4.404 2.631 1.00 96.44 104 GLU A N 1
ATOM 842 C CA . GLU A 1 104 ? -4.866 3.732 3.914 1.00 96.44 104 GLU A CA 1
ATOM 843 C C . GLU A 1 104 ? -4.060 4.611 4.882 1.00 96.44 104 GLU A C 1
ATOM 845 O O . GLU A 1 104 ? -2.986 5.126 4.536 1.00 96.44 104 GLU A O 1
ATOM 850 N N . VAL A 1 105 ? -4.551 4.746 6.119 1.00 98.06 105 VAL A N 1
ATOM 851 C CA . VAL A 1 105 ? -3.916 5.536 7.183 1.00 98.06 105 VAL A CA 1
ATOM 852 C C . VAL A 1 105 ? -4.081 4.884 8.560 1.00 98.06 105 VAL A C 1
ATOM 854 O O . VAL A 1 105 ? -5.112 4.283 8.865 1.00 98.06 105 VAL A O 1
ATOM 857 N N . TYR A 1 106 ? -3.070 5.038 9.418 1.00 98.69 106 TYR A N 1
ATOM 858 C CA . TYR A 1 106 ? -3.196 4.824 10.861 1.00 98.69 106 TYR A CA 1
ATOM 859 C C . TYR A 1 106 ? -3.233 6.152 11.602 1.00 98.69 106 TYR A C 1
ATOM 861 O O . TYR A 1 106 ? -2.436 7.042 11.309 1.00 98.69 106 TYR A O 1
ATOM 869 N N . LEU A 1 107 ? -4.088 6.223 12.614 1.00 98.69 107 LEU A N 1
ATOM 870 C CA . LEU A 1 107 ? -4.194 7.333 13.548 1.00 98.69 107 LEU A CA 1
ATOM 871 C C . LEU A 1 107 ? -3.975 6.798 14.961 1.00 98.69 107 LEU A C 1
ATOM 873 O O . LEU A 1 107 ? -4.639 5.837 15.366 1.00 98.69 107 LEU A O 1
ATOM 877 N N . ASP A 1 108 ? -3.067 7.411 15.715 1.00 98.69 108 ASP A N 1
ATOM 878 C CA . ASP A 1 108 ? -3.010 7.211 17.163 1.00 98.69 108 ASP A CA 1
ATOM 879 C C . ASP A 1 108 ? -3.812 8.322 17.846 1.00 98.69 108 ASP A C 1
ATOM 881 O O . ASP A 1 108 ? -3.421 9.488 17.850 1.00 98.69 108 ASP A O 1
ATOM 885 N N . VAL A 1 109 ? -4.966 7.956 18.403 1.00 98.62 109 VAL A N 1
ATOM 886 C CA . VAL A 1 109 ? -5.890 8.878 19.081 1.00 98.62 109 VAL A CA 1
ATOM 887 C C . VAL A 1 109 ? -5.884 8.666 20.593 1.00 98.62 109 VAL A C 1
ATOM 889 O O . VAL A 1 109 ? -6.858 8.991 21.278 1.00 98.62 109 VAL A O 1
ATOM 892 N N . SER A 1 110 ? -4.806 8.087 21.133 1.00 98.19 110 SER A N 1
ATOM 893 C CA . SER A 1 110 ? -4.666 7.786 22.564 1.00 98.19 110 SER A CA 1
ATOM 894 C C . SER A 1 110 ? -4.942 9.014 23.432 1.00 98.19 110 SER A C 1
ATOM 896 O O . SER A 1 110 ? -5.799 8.946 24.315 1.00 98.19 110 SER A O 1
ATOM 898 N N . GLU A 1 111 ? -4.338 10.146 23.070 1.00 97.50 111 GLU A N 1
ATOM 899 C CA . GLU A 1 111 ? -4.424 11.417 23.804 1.00 97.50 111 GLU A CA 1
ATOM 900 C C . GLU A 1 111 ? -5.476 12.391 23.241 1.00 97.50 111 GLU A C 1
ATOM 902 O O . GLU A 1 111 ? -5.646 13.498 23.754 1.00 97.50 111 GLU A O 1
ATOM 907 N N . SER A 1 112 ? -6.214 11.995 22.197 1.00 97.62 112 SER A N 1
ATOM 908 C CA . SER A 1 112 ? -7.242 12.855 21.605 1.00 97.62 112 SER A CA 1
ATOM 909 C C . SER A 1 112 ? -8.402 13.073 22.578 1.00 97.62 112 SER A C 1
ATOM 911 O O . SER A 1 112 ? -8.924 12.122 23.169 1.00 97.62 112 SER A O 1
ATOM 913 N N . LYS A 1 113 ? -8.827 14.335 22.723 1.00 97.06 113 LYS A N 1
ATOM 914 C CA . LYS A 1 113 ? -10.001 14.741 23.519 1.00 97.06 113 LYS A CA 1
ATOM 915 C C . LYS A 1 113 ? -11.286 14.817 22.689 1.00 97.06 113 LYS A C 1
ATOM 917 O O . LYS A 1 113 ? -12.372 14.907 23.266 1.00 97.06 113 LYS A O 1
ATOM 922 N N . ALA A 1 114 ? -11.173 14.765 21.359 1.00 96.62 114 ALA A N 1
ATOM 923 C CA . ALA A 1 114 ? -12.310 14.773 20.446 1.00 96.62 114 ALA A CA 1
ATOM 924 C C . ALA A 1 114 ? -13.276 13.621 20.759 1.00 96.62 114 ALA A C 1
ATOM 926 O O . ALA A 1 114 ? -12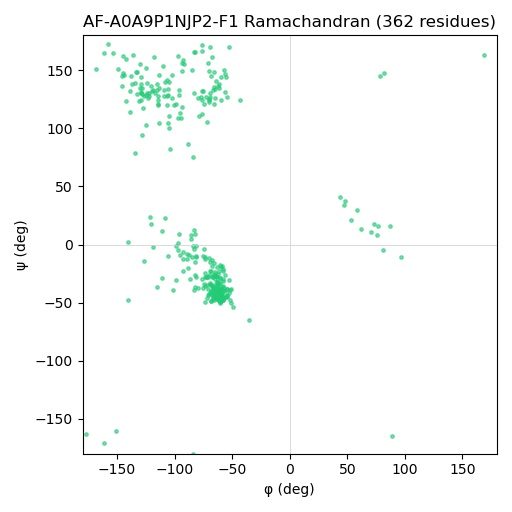.864 12.559 21.233 1.00 96.62 114 ALA A O 1
ATOM 927 N N . CYS A 1 115 ? -14.573 13.851 20.551 1.00 97.31 115 CYS A N 1
ATOM 928 C CA . CYS A 1 115 ? -15.639 12.886 20.846 1.00 97.31 115 CYS A CA 1
ATOM 929 C C . CYS A 1 115 ? -15.526 12.256 22.258 1.00 97.31 115 CYS A C 1
ATOM 931 O O . CYS A 1 115 ? -15.756 11.054 22.441 1.00 97.31 115 CYS A O 1
ATOM 933 N N . SER A 1 116 ? -15.112 13.052 23.253 1.00 96.88 116 SER A N 1
ATOM 934 C CA . SER A 1 116 ? -14.847 12.614 24.635 1.00 96.88 116 SER A CA 1
ATOM 935 C C . SER A 1 116 ? -13.785 11.505 24.748 1.00 96.88 116 SER A C 1
ATOM 937 O O . SER A 1 116 ? -13.847 10.658 25.637 1.00 96.88 116 SER A O 1
ATOM 939 N N . GLY A 1 117 ? -12.827 11.475 23.821 1.00 96.19 117 GLY A N 1
ATOM 940 C CA . GLY A 1 117 ? -11.748 10.491 23.754 1.00 96.19 117 GLY A CA 1
ATOM 941 C C . GLY A 1 117 ? -12.155 9.111 23.230 1.00 96.19 117 GLY A C 1
ATOM 942 O O . GLY A 1 117 ? -11.339 8.183 23.277 1.00 96.19 117 GLY A O 1
ATOM 943 N N . SER A 1 118 ? -13.384 8.946 22.729 1.00 98.06 118 SER A N 1
ATOM 944 C CA . SER A 1 118 ? -13.854 7.683 22.154 1.00 98.06 118 SER A CA 1
ATOM 945 C C . SER A 1 118 ? -13.337 7.492 20.729 1.00 98.06 118 SER A C 1
ATOM 947 O O . SER A 1 118 ? -13.801 8.145 19.798 1.00 98.06 118 SER A O 1
ATOM 949 N N . ALA A 1 119 ? -12.430 6.531 20.535 1.00 98.38 119 ALA A N 1
ATOM 950 C CA . ALA A 1 119 ? -11.893 6.200 19.213 1.00 98.38 119 ALA A CA 1
ATOM 951 C C . ALA A 1 119 ? -12.960 5.681 18.231 1.00 98.38 119 ALA A C 1
ATOM 953 O O . ALA A 1 119 ? -12.825 5.876 17.027 1.00 98.38 119 ALA A O 1
ATOM 954 N N . ILE A 1 120 ? -14.029 5.051 18.732 1.00 98.44 120 ILE A N 1
ATOM 955 C CA . ILE A 1 120 ? -15.152 4.599 17.896 1.00 98.44 120 ILE A CA 1
ATOM 956 C C . ILE A 1 120 ? -15.912 5.811 17.348 1.00 98.44 120 ILE A C 1
ATOM 958 O O . ILE A 1 120 ? -16.108 5.894 16.141 1.00 98.44 120 ILE A O 1
ATOM 962 N N . LYS A 1 121 ? -16.255 6.780 18.209 1.00 98.62 121 LYS A N 1
ATOM 963 C CA . LYS A 1 121 ? -16.956 8.003 17.784 1.00 98.62 121 LYS A CA 1
ATOM 964 C C . LYS A 1 121 ? -16.095 8.866 16.861 1.00 98.62 121 LYS A C 1
ATOM 966 O O . LYS A 1 121 ? -16.601 9.379 15.874 1.00 98.62 121 LYS A O 1
ATOM 971 N N . ILE A 1 122 ? -14.791 8.962 17.135 1.00 98.75 122 ILE A N 1
ATOM 972 C CA . ILE A 1 122 ? -13.839 9.629 16.234 1.00 98.75 122 ILE A CA 1
ATOM 973 C C . ILE A 1 122 ? -13.862 8.963 14.849 1.00 98.75 122 ILE A C 1
ATOM 975 O O . ILE A 1 122 ? -13.953 9.650 13.838 1.00 98.75 122 ILE A O 1
ATOM 979 N N . ALA A 1 123 ? -13.823 7.628 14.780 1.00 98.69 123 ALA A N 1
ATOM 980 C CA . ALA A 1 123 ? -13.881 6.914 13.505 1.00 98.69 123 ALA A CA 1
ATOM 981 C C . ALA A 1 123 ? -15.218 7.119 12.762 1.00 98.69 123 ALA A C 1
ATOM 983 O O . ALA A 1 123 ? -15.215 7.238 11.538 1.00 98.69 123 ALA A O 1
ATOM 984 N N . GLU A 1 124 ? -16.345 7.163 13.479 1.00 98.69 124 GLU A N 1
ATOM 985 C CA . GLU A 1 124 ? -17.667 7.488 12.918 1.00 98.69 124 GLU A CA 1
ATOM 986 C C . GLU A 1 124 ? -17.691 8.896 12.314 1.00 98.69 124 GLU A C 1
ATOM 988 O O . GLU A 1 124 ? -18.110 9.067 11.169 1.00 98.69 124 GLU A O 1
ATOM 993 N N . GLU A 1 125 ? -17.185 9.885 13.051 1.00 98.62 125 GLU A N 1
ATOM 994 C CA . GLU A 1 125 ? -17.148 11.280 12.618 1.00 98.62 125 GLU A CA 1
ATOM 995 C C . GLU A 1 125 ? -16.222 11.474 11.410 1.00 98.62 125 GLU A C 1
ATOM 997 O O . GLU A 1 125 ? -16.633 12.069 10.415 1.00 98.62 125 GLU A O 1
ATOM 1002 N N . ILE A 1 126 ? -15.019 10.883 11.429 1.00 98.56 126 ILE A N 1
ATOM 1003 C CA . ILE A 1 126 ? -14.097 10.910 10.283 1.00 98.56 126 ILE A CA 1
ATOM 1004 C C . ILE A 1 126 ? -14.763 10.322 9.037 1.00 98.56 126 ILE A C 1
ATOM 1006 O O . ILE A 1 126 ? -14.687 10.911 7.959 1.00 98.56 126 ILE A O 1
ATOM 1010 N N . LYS A 1 127 ? -15.432 9.170 9.169 1.00 98.19 127 LYS A N 1
ATOM 1011 C CA . LYS A 1 127 ? -16.146 8.548 8.050 1.00 98.19 127 LYS A CA 1
ATOM 1012 C C . LYS A 1 127 ? -17.242 9.451 7.492 1.00 98.19 127 LYS A C 1
ATOM 1014 O O . LYS A 1 127 ? -17.335 9.574 6.272 1.00 98.19 127 LYS A O 1
ATOM 1019 N N . SER A 1 128 ? -18.044 10.075 8.361 1.00 98.38 128 SER A N 1
ATOM 1020 C CA . SER A 1 128 ? -19.093 11.014 7.942 1.00 98.38 128 SER A CA 1
ATOM 1021 C C . SER A 1 128 ? -18.492 12.182 7.170 1.00 98.38 128 SER A C 1
ATOM 1023 O O . SER A 1 128 ? -18.896 12.447 6.045 1.00 98.38 128 SER A O 1
ATOM 1025 N N . ARG A 1 129 ? -17.438 12.802 7.711 1.00 98.19 129 ARG A N 1
ATOM 1026 C CA . ARG A 1 129 ? -16.771 13.956 7.096 1.00 98.19 129 ARG A CA 1
ATOM 1027 C C . ARG A 1 129 ? -16.113 13.625 5.759 1.00 98.19 129 ARG A C 1
ATOM 1029 O O . ARG A 1 129 ? -16.201 14.419 4.825 1.00 98.19 129 ARG A O 1
ATOM 1036 N N . ILE A 1 130 ? -15.484 12.454 5.632 1.00 98.00 130 ILE A N 1
ATOM 1037 C CA . ILE A 1 130 ? -14.947 11.982 4.346 1.00 98.00 130 ILE A CA 1
ATOM 1038 C C . ILE A 1 130 ? -16.078 11.805 3.331 1.00 98.00 130 ILE A C 1
ATOM 1040 O O . ILE A 1 130 ? -15.947 12.252 2.189 1.00 98.00 130 ILE A O 1
ATOM 1044 N N . PHE A 1 131 ? -17.187 11.185 3.733 1.00 98.12 131 PHE A N 1
ATOM 1045 C CA . PHE A 1 131 ? -18.328 10.977 2.848 1.00 98.12 131 PHE A CA 1
ATOM 1046 C C . PHE A 1 131 ? -18.983 12.299 2.431 1.00 98.12 131 PHE A C 1
ATOM 1048 O O . PHE A 1 131 ? -19.221 12.505 1.246 1.00 98.12 131 PHE A O 1
ATOM 1055 N N . GLU A 1 132 ? -19.208 13.221 3.365 1.00 97.50 132 GLU A N 1
ATOM 1056 C CA . GLU A 1 132 ? -19.762 14.555 3.100 1.00 97.50 132 GLU A CA 1
ATOM 1057 C C . GLU A 1 132 ? -18.860 15.378 2.173 1.00 97.50 132 GLU A C 1
ATOM 1059 O O . GLU A 1 132 ? -19.347 16.010 1.238 1.00 97.50 132 GLU A O 1
ATOM 1064 N N . GLY A 1 133 ? -17.544 15.346 2.399 1.00 96.06 133 GLY A N 1
ATOM 1065 C CA . GLY A 1 133 ? -16.587 16.123 1.614 1.00 96.06 133 GLY A CA 1
ATOM 1066 C C . GLY A 1 133 ? -16.304 15.550 0.226 1.00 96.06 133 GLY A C 1
ATOM 1067 O O . GLY A 1 133 ? -15.994 16.303 -0.694 1.00 96.06 133 GLY A O 1
ATOM 1068 N N . THR A 1 134 ? -16.389 14.227 0.052 1.00 96.38 134 THR A N 1
ATOM 1069 C CA . THR A 1 134 ? -15.891 13.568 -1.172 1.00 96.38 134 THR A CA 1
ATOM 1070 C C . THR A 1 134 ? -16.897 12.669 -1.879 1.00 96.38 134 THR A C 1
ATOM 1072 O O . THR A 1 134 ? -16.646 12.278 -3.021 1.00 96.38 134 THR A O 1
ATOM 1075 N N . GLY A 1 135 ? -18.007 12.314 -1.232 1.00 97.00 135 GLY A N 1
ATOM 1076 C CA . GLY A 1 135 ? -18.964 11.310 -1.701 1.00 97.00 135 GLY A CA 1
ATOM 1077 C C . GLY A 1 135 ? -18.447 9.868 -1.644 1.00 97.00 135 GLY A C 1
ATOM 1078 O O . GLY A 1 135 ? -19.071 8.981 -2.228 1.00 97.00 135 GLY A O 1
ATOM 1079 N N . LEU A 1 136 ? -17.303 9.622 -0.994 1.00 98.00 136 LEU A N 1
ATOM 1080 C CA . LEU A 1 136 ? -16.646 8.314 -0.929 1.00 98.00 136 LEU A CA 1
ATOM 1081 C C . LEU A 1 136 ? -16.807 7.686 0.458 1.00 98.00 136 LEU A C 1
ATOM 1083 O O . LEU A 1 136 ? -16.710 8.361 1.479 1.00 98.00 136 LEU A O 1
ATOM 1087 N N . THR A 1 137 ? -17.005 6.374 0.505 1.00 98.00 137 THR A N 1
ATOM 1088 C CA . THR A 1 137 ? -17.049 5.584 1.734 1.00 98.00 137 THR A CA 1
ATOM 1089 C C . THR A 1 137 ? -15.683 5.000 2.072 1.00 98.00 137 THR A C 1
ATOM 1091 O O . THR A 1 137 ? -14.882 4.635 1.201 1.00 98.00 137 THR A O 1
ATOM 1094 N N . CYS A 1 138 ? -15.443 4.845 3.368 1.00 98.06 138 CYS A N 1
ATOM 1095 C CA . CYS A 1 138 ? -14.313 4.108 3.907 1.00 98.06 138 CYS A CA 1
ATOM 1096 C C . CYS A 1 138 ? -14.750 3.217 5.066 1.00 98.06 138 CYS A C 1
ATOM 1098 O O . CYS A 1 138 ? -15.825 3.382 5.647 1.00 98.06 138 CYS A O 1
ATOM 1100 N N . SER A 1 139 ? -13.903 2.252 5.404 1.00 98.62 139 SER A N 1
ATOM 1101 C CA . SER A 1 139 ? -14.107 1.383 6.557 1.00 98.62 139 SER A CA 1
ATOM 1102 C C . SER A 1 139 ? -13.032 1.630 7.604 1.00 98.62 139 SER A C 1
ATOM 1104 O O . SER A 1 139 ? -11.882 1.914 7.266 1.00 98.62 139 SER A O 1
ATOM 1106 N N . ALA A 1 140 ? -13.409 1.514 8.877 1.00 98.75 140 ALA A N 1
ATOM 1107 C CA . ALA A 1 140 ? -12.522 1.800 9.996 1.00 98.75 140 ALA A CA 1
ATOM 1108 C C . ALA A 1 140 ? -12.401 0.610 10.950 1.00 98.75 140 ALA A C 1
ATOM 1110 O O . ALA A 1 140 ? -13.377 -0.071 11.271 1.00 98.75 140 ALA A O 1
ATOM 1111 N N . GLY A 1 141 ? -11.182 0.373 11.413 1.00 98.69 141 GLY A N 1
ATOM 1112 C CA . GLY A 1 141 ? -10.851 -0.621 12.419 1.00 98.69 141 GLY A CA 1
ATOM 1113 C C . GLY A 1 141 ? -10.239 0.044 13.636 1.00 98.69 141 GLY A C 1
ATOM 1114 O O . GLY A 1 141 ? -9.352 0.880 13.490 1.00 98.69 141 GLY A O 1
ATOM 1115 N N . ILE A 1 142 ? -10.694 -0.320 14.831 1.00 98.75 142 ILE A N 1
ATOM 1116 C CA . ILE A 1 142 ? -10.219 0.271 16.084 1.00 98.75 142 ILE A CA 1
ATOM 1117 C C . ILE A 1 142 ? -9.661 -0.825 16.983 1.00 98.75 142 ILE A C 1
ATOM 1119 O O . ILE A 1 142 ? -10.314 -1.843 17.205 1.00 98.75 142 ILE A O 1
ATOM 1123 N N . SER A 1 143 ? -8.457 -0.634 17.522 1.00 98.44 143 SER A N 1
ATOM 1124 C CA . SER A 1 143 ? -7.924 -1.527 18.554 1.00 98.44 143 SER A CA 1
ATOM 1125 C C . SER A 1 143 ? -6.766 -0.895 19.338 1.00 98.44 143 SER A C 1
ATOM 1127 O O . SER A 1 143 ? -6.468 0.288 19.212 1.00 98.44 143 SER A O 1
ATOM 1129 N N . VAL A 1 144 ? -6.097 -1.697 20.166 1.00 97.12 144 VAL A N 1
ATOM 1130 C CA . VAL A 1 144 ? -4.985 -1.294 21.043 1.00 97.12 144 VAL A CA 1
ATOM 1131 C C . VAL A 1 144 ? -3.626 -1.214 20.341 1.00 97.12 144 VAL A C 1
ATOM 1133 O O . VAL A 1 144 ? -2.640 -0.767 20.929 1.00 97.12 144 VAL A O 1
ATOM 1136 N N . ASN A 1 145 ? -3.538 -1.703 19.104 1.00 97.88 145 ASN A N 1
ATOM 1137 C CA . ASN A 1 145 ? -2.334 -1.657 18.280 1.00 97.88 145 ASN A CA 1
ATOM 1138 C C . ASN A 1 145 ? -2.686 -1.664 16.784 1.00 97.88 145 ASN A C 1
ATOM 1140 O O . ASN A 1 145 ? -3.803 -2.009 16.393 1.00 97.88 145 ASN A O 1
ATOM 1144 N N . LYS A 1 146 ? -1.705 -1.309 15.949 1.00 97.69 146 LYS A N 1
ATOM 1145 C CA . LYS A 1 146 ? -1.862 -1.175 14.492 1.00 97.69 146 LYS A CA 1
ATOM 1146 C C . LYS A 1 146 ? -2.303 -2.461 13.811 1.00 97.69 146 LYS A C 1
ATOM 1148 O O . LYS A 1 146 ? -3.196 -2.431 12.974 1.00 97.69 146 LYS A O 1
ATOM 1153 N N . MET A 1 147 ? -1.704 -3.594 14.172 1.00 97.50 147 MET A N 1
ATOM 1154 C CA . MET A 1 147 ? -2.022 -4.869 13.532 1.00 97.50 147 MET A CA 1
ATOM 1155 C C . MET A 1 147 ? -3.501 -5.235 13.716 1.00 97.50 147 MET A C 1
ATOM 1157 O O . MET A 1 147 ? -4.175 -5.538 12.734 1.00 97.50 147 MET A O 1
ATOM 1161 N N . LEU A 1 148 ? -4.013 -5.174 14.949 1.00 98.12 148 LEU A N 1
ATOM 1162 C CA . LEU A 1 148 ? -5.419 -5.468 15.231 1.00 98.12 148 LEU A CA 1
ATOM 1163 C C . LEU A 1 148 ? -6.353 -4.442 14.586 1.00 98.12 148 LEU A C 1
ATOM 1165 O O . LEU A 1 148 ? -7.363 -4.839 14.014 1.00 98.12 148 LEU A O 1
ATOM 1169 N N . ALA A 1 149 ? -6.002 -3.151 14.613 1.00 98.50 149 ALA A N 1
ATOM 1170 C CA . ALA A 1 149 ? -6.781 -2.112 13.943 1.00 98.50 149 ALA A CA 1
ATOM 1171 C C . ALA A 1 149 ? -6.890 -2.372 12.426 1.00 98.50 149 ALA A C 1
ATOM 1173 O O . ALA A 1 149 ? -7.985 -2.304 11.873 1.00 98.50 149 ALA A O 1
ATOM 1174 N N . LYS A 1 150 ? -5.796 -2.774 11.762 1.00 98.12 150 LYS A N 1
ATOM 1175 C CA . LYS A 1 150 ? -5.816 -3.147 10.337 1.00 98.12 150 LYS A CA 1
ATOM 1176 C C . LYS A 1 150 ? -6.673 -4.376 10.054 1.00 98.12 150 LYS A C 1
ATOM 1178 O O . LYS A 1 150 ? -7.427 -4.394 9.090 1.00 98.12 150 LYS A O 1
ATOM 1183 N N . ILE A 1 151 ? -6.568 -5.415 10.882 1.00 97.94 151 ILE A N 1
ATOM 1184 C CA . ILE A 1 151 ? -7.412 -6.609 10.727 1.00 97.94 151 ILE A CA 1
ATOM 1185 C C . ILE A 1 151 ? -8.891 -6.230 10.903 1.00 97.94 151 ILE A C 1
ATOM 1187 O O . ILE A 1 151 ? -9.747 -6.696 10.151 1.00 97.94 151 ILE A O 1
ATOM 1191 N N . ALA A 1 152 ? -9.185 -5.363 11.874 1.00 98.19 152 ALA A N 1
ATOM 1192 C CA . ALA A 1 152 ? -10.535 -4.928 12.189 1.00 98.19 152 ALA A CA 1
ATOM 1193 C C . ALA A 1 152 ? -11.175 -4.103 11.062 1.00 98.19 152 ALA A C 1
ATOM 1195 O O . ALA A 1 152 ? -12.350 -4.309 10.762 1.00 98.19 152 ALA A O 1
ATOM 1196 N N . SER A 1 153 ? -10.427 -3.227 10.381 1.00 98.06 153 SER A N 1
ATOM 1197 C CA . SER A 1 153 ? -10.995 -2.385 9.314 1.00 98.06 153 SER A CA 1
ATOM 1198 C C . SER A 1 153 ? -11.509 -3.194 8.127 1.00 98.06 153 SER A C 1
ATOM 1200 O O . SER A 1 153 ? -12.434 -2.764 7.446 1.00 98.06 153 SER A O 1
ATOM 1202 N N . ASP A 1 154 ? -10.938 -4.376 7.893 1.00 96.19 154 ASP A N 1
ATOM 1203 C CA . ASP A 1 154 ? -11.369 -5.304 6.847 1.00 96.19 154 ASP A CA 1
ATOM 1204 C C . ASP A 1 154 ? -12.574 -6.165 7.249 1.00 96.19 154 ASP A C 1
ATOM 1206 O O . ASP A 1 154 ? -13.145 -6.858 6.402 1.00 96.19 154 ASP A O 1
ATOM 1210 N N . TRP A 1 155 ? -12.960 -6.162 8.528 1.00 96.06 155 TRP A N 1
ATOM 1211 C CA . TRP A 1 155 ? -13.906 -7.133 9.080 1.00 96.06 155 TRP A CA 1
ATOM 1212 C C . TRP A 1 155 ? -15.353 -6.884 8.650 1.00 96.06 155 TRP A C 1
ATOM 1214 O O . TRP A 1 155 ? -16.102 -7.832 8.423 1.00 96.06 155 TRP A O 1
ATOM 1224 N N . ARG A 1 156 ? -15.741 -5.610 8.518 1.00 95.75 156 ARG A N 1
ATOM 1225 C CA . ARG A 1 156 ? -17.106 -5.182 8.161 1.00 95.75 156 ARG A CA 1
ATOM 1226 C C . ARG A 1 156 ? -17.170 -4.329 6.887 1.00 95.75 156 ARG A C 1
ATOM 1228 O O . ARG A 1 156 ? -18.111 -3.566 6.724 1.00 95.75 156 ARG A O 1
ATOM 1235 N N . LYS A 1 157 ? -16.184 -4.434 5.987 1.00 95.12 157 LYS A N 1
ATOM 1236 C CA . LYS A 1 157 ? -16.223 -3.757 4.673 1.00 95.12 157 LYS A CA 1
ATOM 1237 C C . LYS A 1 157 ? -17.442 -4.214 3.843 1.00 95.12 157 LYS A C 1
ATOM 1239 O O . LYS A 1 157 ? -17.710 -5.419 3.834 1.00 95.12 157 LYS A O 1
ATOM 1244 N N . PRO A 1 158 ? -18.082 -3.330 3.044 1.00 95.81 158 PRO A N 1
ATOM 1245 C CA . PRO A 1 158 ? -17.833 -1.885 2.890 1.00 95.81 158 PRO A CA 1
ATOM 1246 C C . PRO A 1 158 ? -18.493 -1.004 3.951 1.00 95.81 158 PRO A C 1
ATOM 1248 O O . PRO A 1 158 ? -19.431 -1.424 4.620 1.00 95.81 158 PRO A O 1
ATOM 1251 N N . ASN A 1 159 ? -18.044 0.252 4.021 1.00 97.44 159 ASN A N 1
ATOM 1252 C CA . ASN A 1 159 ? -18.570 1.316 4.870 1.00 97.44 159 ASN A CA 1
ATOM 1253 C C . ASN A 1 159 ? -18.793 0.871 6.325 1.00 97.44 159 ASN A C 1
ATOM 1255 O O . ASN A 1 159 ? -19.707 1.329 7.014 1.00 97.44 159 ASN A O 1
ATOM 1259 N N . GLY A 1 160 ? -17.938 -0.021 6.822 1.00 97.88 160 GLY A N 1
ATOM 1260 C CA . GLY A 1 160 ? -18.074 -0.636 8.137 1.00 97.88 160 GLY A CA 1
ATOM 1261 C C . GLY A 1 160 ? -17.238 0.050 9.203 1.00 97.88 160 GLY A C 1
ATOM 1262 O O . GLY A 1 160 ? -16.303 0.793 8.903 1.00 97.88 160 GLY A O 1
ATOM 1263 N N . ILE A 1 161 ? -17.573 -0.210 10.463 1.00 98.50 161 ILE A N 1
ATOM 1264 C CA . ILE A 1 161 ? -16.691 0.040 11.604 1.00 98.50 161 ILE A CA 1
ATOM 1265 C C . ILE A 1 161 ? -16.647 -1.227 12.442 1.00 98.50 161 ILE A C 1
ATOM 1267 O O . ILE A 1 161 ? -17.688 -1.832 12.715 1.00 98.50 161 ILE A O 1
ATOM 1271 N N . PHE A 1 162 ? -15.450 -1.629 12.850 1.00 98.56 162 PHE A N 1
ATOM 1272 C CA . PHE A 1 162 ? -15.271 -2.735 13.777 1.00 98.56 162 PHE A CA 1
ATOM 1273 C C . PHE A 1 162 ? -14.188 -2.404 14.800 1.00 98.56 162 PHE A C 1
ATOM 1275 O O . PHE A 1 162 ? -13.108 -1.933 14.448 1.00 98.56 162 PHE A O 1
ATOM 1282 N N . ALA A 1 163 ? -14.482 -2.646 16.073 1.00 98.38 163 ALA A N 1
ATOM 1283 C CA . ALA A 1 163 ? -13.539 -2.464 17.162 1.00 98.38 163 ALA A CA 1
ATOM 1284 C C . ALA A 1 163 ? -13.214 -3.827 17.773 1.00 98.38 163 ALA A C 1
ATOM 1286 O O . ALA A 1 163 ? -14.121 -4.613 18.022 1.00 98.38 163 ALA A O 1
ATOM 1287 N N . VAL A 1 164 ? -11.930 -4.086 18.011 1.00 98.12 164 VAL A N 1
ATOM 1288 C CA . VAL A 1 164 ? -11.471 -5.223 18.816 1.00 98.12 164 VAL A CA 1
ATOM 1289 C C . VAL A 1 164 ? -11.014 -4.660 20.151 1.00 98.12 164 VAL A C 1
ATOM 1291 O O . VAL A 1 164 ? -9.947 -4.033 20.229 1.00 98.12 164 VAL A O 1
ATOM 1294 N N . LEU A 1 165 ? -11.838 -4.845 21.184 1.00 97.31 165 LEU A N 1
ATOM 1295 C CA . LEU A 1 165 ? -11.556 -4.347 22.525 1.00 97.31 165 LEU A CA 1
ATOM 1296 C C . LEU A 1 165 ? -10.408 -5.140 23.177 1.00 97.31 165 LEU A C 1
ATOM 1298 O O . LEU A 1 165 ? -10.175 -6.300 22.828 1.00 97.31 165 LEU A O 1
ATOM 1302 N N . PRO A 1 166 ? -9.686 -4.559 24.156 1.00 95.56 166 PRO A N 1
ATOM 1303 C CA . PRO A 1 166 ? -8.591 -5.255 24.835 1.00 95.56 166 PRO A CA 1
ATOM 1304 C C . PRO A 1 166 ? -9.014 -6.604 25.436 1.00 95.56 166 PRO A C 1
ATOM 1306 O O . PRO A 1 166 ? -8.262 -7.572 25.349 1.00 95.56 166 PRO A O 1
ATOM 1309 N N . SER A 1 167 ? -10.225 -6.670 25.999 1.00 96.75 167 SER A N 1
ATOM 1310 C CA . SER A 1 167 ? -10.823 -7.878 26.581 1.00 96.75 167 SER A CA 1
ATOM 1311 C C . SER A 1 167 ? -11.196 -8.942 25.544 1.00 96.75 167 SER A C 1
ATOM 1313 O O . SER A 1 167 ? -11.283 -10.116 25.880 1.00 96.75 167 SER A O 1
ATOM 1315 N N . GLU A 1 168 ? -11.395 -8.553 24.285 1.00 96.38 168 GLU A N 1
ATOM 1316 C CA . GLU A 1 168 ? -11.782 -9.446 23.185 1.00 96.38 168 GLU A CA 1
ATOM 1317 C C . GLU A 1 168 ? -10.573 -9.939 22.385 1.00 96.38 168 GLU A C 1
ATOM 1319 O O . GLU A 1 168 ? -10.708 -10.818 21.538 1.00 96.38 168 GLU A O 1
ATOM 1324 N N . ARG A 1 169 ? -9.377 -9.384 22.634 1.00 96.00 169 ARG A N 1
ATOM 1325 C CA . ARG A 1 169 ? -8.164 -9.672 21.857 1.00 96.00 169 ARG A CA 1
ATOM 1326 C C . ARG A 1 169 ? -7.909 -11.169 21.725 1.00 96.00 169 ARG A C 1
ATOM 1328 O O . ARG A 1 169 ? -7.645 -11.648 20.628 1.00 96.00 169 ARG A O 1
ATOM 1335 N N . GLU A 1 170 ? -7.928 -11.892 22.839 1.00 95.44 170 GLU A N 1
ATOM 1336 C CA . GLU A 1 170 ? -7.555 -13.306 22.855 1.00 95.44 170 GLU A CA 1
ATOM 1337 C C . GLU A 1 170 ? -8.576 -14.172 22.113 1.00 95.44 170 GLU A C 1
ATOM 1339 O O . GLU A 1 170 ? -8.195 -14.933 21.224 1.00 95.44 170 GLU A O 1
ATOM 1344 N N . SER A 1 171 ? -9.869 -14.001 22.401 1.00 96.69 171 SER A N 1
ATOM 1345 C CA . SER A 1 171 ? -10.941 -14.754 21.741 1.00 96.69 171 SER A CA 1
ATOM 1346 C C . SER A 1 171 ? -11.030 -14.439 20.245 1.00 96.69 171 SER A C 1
ATOM 1348 O O . SER A 1 171 ? -11.195 -15.352 19.430 1.00 96.69 171 SER A O 1
ATOM 1350 N N . PHE A 1 172 ? -10.844 -13.170 19.866 1.00 97.38 172 PHE A N 1
ATOM 1351 C CA . PHE A 1 172 ? -10.788 -12.741 18.472 1.00 97.38 172 PHE A CA 1
ATOM 1352 C C . PHE A 1 172 ? -9.614 -13.385 17.730 1.00 97.38 172 PHE A C 1
ATOM 1354 O O . PHE A 1 172 ? -9.791 -13.944 16.647 1.00 97.38 172 PHE A O 1
ATOM 1361 N N . MET A 1 173 ? -8.417 -13.352 18.322 1.00 97.75 173 MET A N 1
ATOM 1362 C CA . MET A 1 173 ? -7.227 -13.923 17.698 1.00 97.75 173 MET A CA 1
ATOM 1363 C C . MET A 1 173 ? -7.292 -15.443 17.623 1.00 97.75 173 MET A C 1
ATOM 1365 O O . MET A 1 173 ? -6.949 -15.998 16.590 1.00 97.75 173 MET A O 1
ATOM 1369 N N . HIS A 1 174 ? -7.785 -16.130 18.653 1.00 96.12 174 HIS A N 1
ATOM 1370 C CA . HIS A 1 174 ? -7.806 -17.593 18.712 1.00 96.12 174 HIS A CA 1
ATOM 1371 C C . HIS A 1 174 ? -8.410 -18.255 17.459 1.00 96.12 174 HIS A C 1
ATOM 1373 O O . HIS A 1 174 ? -7.898 -19.267 16.984 1.00 96.12 174 HIS A O 1
ATOM 1379 N N . THR A 1 175 ? -9.467 -17.665 16.896 1.00 96.00 175 THR A N 1
ATOM 1380 C CA . THR A 1 175 ? -10.174 -18.193 15.714 1.00 96.00 175 THR A CA 1
ATOM 1381 C C . THR A 1 175 ? -9.756 -17.534 14.397 1.00 96.00 175 THR A C 1
ATOM 1383 O O . THR A 1 175 ? -10.243 -17.914 13.331 1.00 96.00 175 THR A O 1
ATOM 1386 N N . LEU A 1 176 ? -8.844 -16.557 14.434 1.00 97.88 176 LEU A N 1
ATOM 1387 C CA . LEU A 1 176 ? -8.474 -15.768 13.266 1.00 97.88 176 LEU A CA 1
ATOM 1388 C C . LEU A 1 176 ? -7.689 -16.622 12.251 1.00 97.88 176 LEU A C 1
ATOM 1390 O O . LEU A 1 176 ? -6.611 -17.125 12.582 1.00 97.88 176 LEU A O 1
ATOM 1394 N N . PRO A 1 177 ? -8.149 -16.743 10.990 1.00 97.94 177 PRO A N 1
ATOM 1395 C CA . PRO A 1 177 ? -7.399 -17.446 9.955 1.00 97.94 177 PRO A CA 1
ATOM 1396 C C . PRO A 1 177 ? -6.056 -16.767 9.668 1.00 97.94 177 PRO A C 1
ATOM 1398 O O . PRO A 1 177 ? -6.011 -15.552 9.465 1.00 97.94 177 PRO A O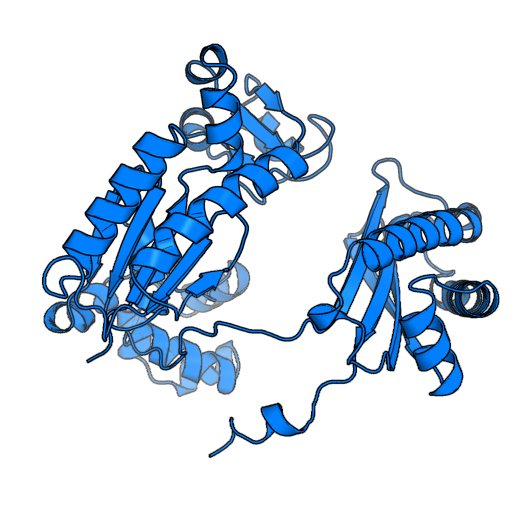 1
ATOM 1401 N N . LEU A 1 178 ? -4.976 -17.540 9.522 1.00 97.38 178 LEU A N 1
ATOM 1402 C CA . LEU A 1 178 ? -3.619 -16.996 9.331 1.00 97.38 178 LEU A CA 1
ATOM 1403 C C . LEU A 1 178 ? -3.488 -16.084 8.108 1.00 97.38 178 LEU A C 1
ATOM 1405 O O . LEU A 1 178 ? -2.730 -15.120 8.129 1.00 97.38 178 LEU A O 1
ATOM 1409 N N . LYS A 1 179 ? -4.290 -16.326 7.063 1.00 96.31 179 LYS A N 1
ATOM 1410 C CA . LYS A 1 179 ? -4.349 -15.481 5.857 1.00 96.31 179 LYS A CA 1
ATOM 1411 C C . L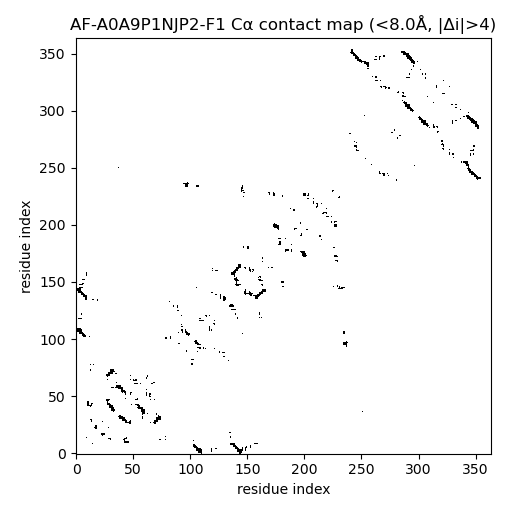YS A 1 179 ? -4.764 -14.027 6.126 1.00 96.31 179 LYS A C 1
ATOM 1413 O O . LYS A 1 179 ? -4.614 -13.189 5.245 1.00 96.31 179 LYS A O 1
ATOM 1418 N N . ARG A 1 180 ? -5.369 -13.746 7.286 1.00 96.31 180 ARG A N 1
ATOM 1419 C CA . ARG A 1 180 ? -5.785 -12.400 7.707 1.00 96.31 180 ARG A CA 1
ATOM 1420 C C . ARG A 1 180 ? -4.686 -11.664 8.470 1.00 96.31 180 ARG A C 1
ATOM 1422 O O . ARG A 1 180 ? -4.816 -10.462 8.660 1.00 96.31 180 ARG A O 1
ATOM 1429 N N . ILE A 1 181 ? -3.619 -12.343 8.895 1.00 96.44 181 ILE A N 1
ATOM 1430 C CA . ILE A 1 181 ? -2.533 -11.703 9.639 1.00 96.44 181 ILE A CA 1
ATOM 1431 C C . ILE A 1 181 ? -1.648 -10.895 8.680 1.00 96.44 181 ILE A C 1
ATOM 1433 O O . ILE A 1 181 ? -1.077 -11.464 7.742 1.00 96.44 181 ILE A O 1
ATOM 1437 N N . PRO A 1 182 ? -1.449 -9.585 8.928 1.00 93.69 182 PRO A N 1
ATOM 1438 C CA . PRO A 1 182 ? -0.517 -8.778 8.154 1.00 93.69 182 PRO A CA 1
ATOM 1439 C C . PRO A 1 182 ? 0.891 -9.390 8.140 1.00 93.69 182 PRO A C 1
ATOM 1441 O O . PRO A 1 182 ? 1.481 -9.676 9.183 1.00 93.69 182 PRO A O 1
ATOM 1444 N N . GLY A 1 183 ? 1.438 -9.578 6.936 1.00 90.25 183 GLY A N 1
ATOM 1445 C CA . GLY A 1 183 ? 2.748 -10.201 6.713 1.00 90.25 183 GLY A CA 1
ATOM 1446 C C . GLY A 1 183 ? 2.705 -11.696 6.373 1.00 90.25 183 GLY A C 1
ATOM 1447 O O . GLY A 1 183 ? 3.715 -12.233 5.915 1.00 90.25 183 GLY A O 1
ATOM 1448 N N . VAL A 1 184 ? 1.554 -12.363 6.508 1.00 95.06 184 VAL A N 1
ATOM 1449 C CA . VAL A 1 184 ? 1.366 -13.747 6.046 1.00 95.06 184 VAL A CA 1
ATOM 1450 C C . VAL A 1 184 ? 0.899 -13.742 4.588 1.00 95.06 184 VAL A C 1
ATOM 1452 O O . VAL A 1 184 ? -0.290 -13.738 4.283 1.00 95.06 184 VAL A O 1
ATOM 1455 N N . GLY A 1 185 ? 1.863 -13.705 3.663 1.00 92.62 185 GLY A N 1
ATOM 1456 C CA . GLY A 1 185 ? 1.605 -13.831 2.223 1.00 92.62 185 GLY A CA 1
ATOM 1457 C C . GLY A 1 185 ? 1.306 -15.271 1.788 1.00 92.62 185 GLY A C 1
ATOM 1458 O O . GLY A 1 185 ? 1.499 -16.206 2.561 1.00 92.62 185 GLY A O 1
ATOM 1459 N N . ILE A 1 186 ? 0.900 -15.456 0.525 1.00 91.56 186 ILE A N 1
ATOM 1460 C CA . ILE A 1 186 ? 0.443 -16.753 -0.016 1.00 91.56 186 ILE A CA 1
ATOM 1461 C C . ILE A 1 186 ? 1.460 -17.888 0.190 1.00 91.56 186 ILE A C 1
ATOM 1463 O O . ILE A 1 186 ? 1.111 -18.936 0.713 1.00 91.56 186 ILE A O 1
ATOM 1467 N N . VAL A 1 187 ? 2.745 -17.630 -0.076 1.00 93.19 187 VAL A N 1
ATOM 1468 C CA . VAL A 1 187 ? 3.823 -18.622 0.086 1.00 93.19 187 VAL A CA 1
ATOM 1469 C C . VAL A 1 187 ? 4.007 -19.025 1.549 1.00 93.19 187 VAL A C 1
ATOM 1471 O O . VAL A 1 187 ? 4.219 -20.195 1.857 1.00 93.19 187 VAL A O 1
ATOM 1474 N N . THR A 1 188 ? 3.949 -18.058 2.467 1.00 94.12 188 THR A N 1
ATOM 1475 C CA . THR A 1 188 ? 4.068 -18.333 3.904 1.00 94.12 188 THR A CA 1
ATOM 1476 C C . THR A 1 188 ? 2.840 -19.087 4.405 1.00 94.12 188 THR A C 1
ATOM 1478 O O . THR A 1 188 ? 2.984 -20.036 5.168 1.00 94.12 188 THR A O 1
ATOM 1481 N N . LEU A 1 189 ? 1.646 -18.697 3.953 1.00 96.19 189 LEU A N 1
ATOM 1482 C CA . LEU A 1 189 ? 0.394 -19.361 4.296 1.00 96.19 189 LEU A CA 1
ATOM 1483 C C . LEU A 1 189 ? 0.393 -20.826 3.856 1.00 96.19 189 LEU A C 1
ATOM 1485 O O . LEU A 1 189 ? 0.017 -21.683 4.647 1.00 96.19 189 LEU A O 1
ATOM 1489 N N . ASP A 1 190 ? 0.833 -21.116 2.631 1.00 95.81 190 ASP A N 1
ATOM 1490 C CA . ASP A 1 190 ? 0.871 -22.482 2.107 1.00 95.81 190 ASP A CA 1
ATOM 1491 C C . ASP A 1 190 ? 1.814 -23.368 2.929 1.00 95.81 190 ASP A C 1
ATOM 1493 O O . ASP A 1 190 ? 1.438 -24.476 3.310 1.00 95.81 190 ASP A O 1
ATOM 1497 N N . LYS A 1 191 ? 2.998 -22.856 3.299 1.00 94.94 191 LYS A N 1
ATOM 1498 C CA . LYS A 1 191 ? 3.927 -23.560 4.202 1.00 94.94 191 LYS A CA 1
ATOM 1499 C C . LYS A 1 191 ? 3.312 -23.835 5.575 1.00 94.94 191 LYS A C 1
ATOM 1501 O O . LYS A 1 191 ? 3.453 -24.934 6.099 1.00 94.94 191 LYS A O 1
ATOM 1506 N N . LEU A 1 192 ? 2.637 -22.842 6.158 1.00 95.94 192 LEU A N 1
ATOM 1507 C CA . LEU A 1 192 ? 1.983 -22.975 7.463 1.00 95.94 192 LEU A CA 1
ATOM 1508 C C . LEU A 1 192 ? 0.856 -24.014 7.414 1.00 95.94 192 LEU A C 1
ATOM 1510 O O . LEU A 1 192 ? 0.804 -24.890 8.273 1.00 95.94 192 LEU A O 1
ATOM 1514 N N . LYS A 1 193 ? 0.025 -23.983 6.368 1.00 96.19 193 LYS A N 1
ATOM 1515 C CA . LYS A 1 193 ? -1.049 -24.961 6.156 1.00 96.19 193 LYS A CA 1
ATOM 1516 C C . LYS A 1 193 ? -0.526 -26.380 5.983 1.00 96.19 193 LYS A C 1
ATOM 1518 O O . LYS A 1 193 ? -1.049 -27.294 6.607 1.00 96.19 193 LYS A O 1
ATOM 1523 N N . GLN A 1 194 ? 0.527 -26.568 5.185 1.00 95.69 194 GLN A N 1
ATOM 1524 C CA . GLN A 1 194 ? 1.172 -27.878 5.023 1.00 95.69 194 GLN A CA 1
ATOM 1525 C C . GLN A 1 194 ? 1.727 -28.421 6.347 1.00 95.69 194 GLN A C 1
ATOM 1527 O O . GLN A 1 194 ? 1.766 -29.630 6.545 1.00 95.69 194 GLN A O 1
ATOM 1532 N N . ALA A 1 195 ? 2.114 -27.537 7.268 1.00 94.88 195 ALA A N 1
ATOM 1533 C CA . ALA A 1 195 ? 2.557 -27.896 8.612 1.00 94.88 195 ALA A CA 1
ATOM 1534 C C . ALA A 1 195 ? 1.414 -28.045 9.642 1.00 94.88 195 ALA A C 1
ATOM 1536 O O . ALA A 1 195 ? 1.692 -28.278 10.823 1.00 94.88 195 ALA A O 1
ATOM 1537 N N . GLY A 1 196 ? 0.151 -27.931 9.212 1.00 95.75 196 GLY A N 1
ATOM 1538 C CA . GLY A 1 196 ? -1.041 -28.106 10.047 1.00 95.75 196 GLY A CA 1
ATOM 1539 C C . GLY A 1 196 ? -1.515 -26.849 10.783 1.00 95.75 196 GLY A C 1
ATOM 1540 O O . GLY A 1 196 ? -2.290 -26.966 11.726 1.00 95.75 196 GLY A O 1
ATOM 1541 N N . PHE A 1 197 ? -1.053 -25.657 10.394 1.00 96.94 197 PHE A N 1
ATOM 1542 C CA . PHE A 1 197 ? -1.494 -24.392 10.984 1.00 96.94 197 PHE A CA 1
ATOM 1543 C C . PHE A 1 197 ? -2.523 -23.697 10.089 1.00 96.94 197 PHE A C 1
ATOM 1545 O O . PHE A 1 197 ? -2.209 -23.309 8.959 1.00 96.94 197 PHE A O 1
ATOM 1552 N N . GLU A 1 198 ? -3.732 -23.468 10.604 1.00 96.56 198 GLU A N 1
ATOM 1553 C CA . GLU A 1 198 ? -4.791 -22.764 9.867 1.00 96.56 198 GLU A CA 1
ATOM 1554 C C . GLU A 1 198 ? -5.180 -21.435 10.514 1.00 96.56 198 GLU A C 1
ATOM 1556 O O . GLU A 1 198 ? -5.443 -20.441 9.819 1.00 96.56 198 GLU A O 1
ATOM 1561 N N . THR A 1 199 ? -5.173 -21.405 11.843 1.00 98.38 199 THR A N 1
ATOM 1562 C CA . THR A 1 199 ? -5.571 -20.269 12.671 1.00 98.38 199 THR A CA 1
ATOM 1563 C C . THR A 1 199 ? -4.412 -19.752 13.515 1.00 98.38 199 THR A C 1
ATOM 1565 O O . THR A 1 199 ? -3.413 -20.434 13.752 1.00 98.38 199 THR A O 1
ATOM 1568 N N . ALA A 1 200 ? -4.544 -18.520 14.000 1.00 98.00 200 ALA A N 1
ATOM 1569 C CA . ALA A 1 200 ? -3.609 -17.968 14.971 1.00 98.00 200 ALA A CA 1
ATOM 1570 C C . ALA A 1 200 ? -3.593 -18.777 16.280 1.00 98.00 200 ALA A C 1
ATOM 1572 O O . ALA A 1 200 ? -2.522 -18.951 16.859 1.00 98.00 200 ALA A O 1
ATOM 1573 N N . GLY A 1 201 ? -4.730 -19.343 16.706 1.00 97.69 201 GLY A N 1
ATOM 1574 C CA . GLY A 1 201 ? -4.789 -20.242 17.859 1.00 97.69 201 GLY A CA 1
ATOM 1575 C C . GLY A 1 201 ? -3.911 -21.487 17.700 1.00 97.69 201 GLY A C 1
ATOM 1576 O O . GLY A 1 201 ? -3.245 -21.883 18.655 1.00 97.69 201 GLY A O 1
ATOM 1577 N N . ASP A 1 202 ? -3.839 -22.065 16.496 1.00 97.44 202 ASP A N 1
ATOM 1578 C CA . ASP A 1 202 ? -2.968 -23.221 16.223 1.00 97.44 202 ASP A CA 1
ATOM 1579 C C . ASP A 1 202 ? -1.493 -22.870 16.411 1.00 97.44 202 ASP A C 1
ATOM 1581 O O . ASP A 1 202 ? -0.729 -23.649 16.977 1.00 97.44 202 ASP A O 1
ATOM 1585 N N . VAL A 1 203 ? -1.105 -21.670 15.973 1.00 97.12 203 VAL A N 1
ATOM 1586 C CA . VAL A 1 203 ? 0.256 -21.155 16.133 1.00 97.12 203 VAL A CA 1
ATOM 1587 C C . VAL A 1 203 ? 0.583 -20.920 17.607 1.00 97.12 203 VAL A C 1
ATOM 1589 O O . VAL A 1 203 ? 1.632 -21.363 18.067 1.00 97.12 203 VAL A O 1
ATOM 1592 N N . VAL A 1 204 ? -0.310 -20.278 18.364 1.00 96.31 204 VAL A N 1
ATOM 1593 C CA . VAL A 1 204 ? -0.075 -19.965 19.787 1.00 96.31 204 VAL A CA 1
ATOM 1594 C C . VAL A 1 204 ? 0.012 -21.225 20.653 1.00 96.31 204 VAL A C 1
ATOM 1596 O O . VAL A 1 204 ? 0.807 -21.257 21.587 1.00 96.31 204 VAL A O 1
ATOM 1599 N N . ARG A 1 205 ? -0.757 -22.276 20.337 1.00 95.75 205 ARG A N 1
ATOM 1600 C CA . ARG A 1 205 ? -0.686 -23.576 21.033 1.00 95.75 205 ARG A CA 1
ATOM 1601 C C . ARG A 1 205 ? 0.553 -24.403 20.686 1.00 95.75 205 ARG A C 1
ATOM 1603 O O . ARG A 1 205 ? 0.781 -25.440 21.303 1.00 95.75 205 ARG A O 1
ATOM 1610 N N . SER A 1 206 ? 1.306 -24.006 19.665 1.00 93.44 206 SER A N 1
ATOM 1611 C CA . SER A 1 206 ? 2.434 -24.786 19.166 1.00 93.44 206 SER A CA 1
ATOM 1612 C C . SER A 1 206 ? 3.758 -24.393 19.803 1.00 93.44 206 SER A C 1
ATOM 1614 O O . SER A 1 206 ? 3.933 -23.276 20.285 1.00 93.44 206 SER A O 1
ATOM 1616 N N . ASP A 1 207 ? 4.719 -25.313 19.750 1.00 91.62 207 ASP A N 1
ATOM 1617 C CA . ASP A 1 207 ? 6.108 -25.007 20.066 1.00 91.62 207 ASP A CA 1
ATOM 1618 C C . ASP A 1 207 ? 6.709 -24.109 18.970 1.00 91.62 207 ASP A C 1
ATOM 1620 O O . ASP A 1 207 ? 6.727 -24.470 17.785 1.00 91.62 207 ASP A O 1
ATOM 1624 N N . ILE A 1 208 ? 7.242 -22.952 19.372 1.00 91.69 208 ILE A N 1
ATOM 1625 C CA . ILE A 1 208 ? 7.893 -21.983 18.484 1.00 91.69 208 ILE A CA 1
ATOM 1626 C C . ILE A 1 208 ? 9.046 -22.602 17.675 1.00 91.69 208 ILE A C 1
ATOM 1628 O O . ILE A 1 208 ? 9.311 -22.174 16.551 1.00 91.69 208 ILE A O 1
ATOM 1632 N N . SER A 1 209 ? 9.678 -23.663 18.183 1.00 93.88 209 SER A N 1
ATOM 1633 C CA . SER A 1 209 ? 10.734 -24.424 17.507 1.00 93.88 209 SER A CA 1
ATOM 1634 C C . SER A 1 209 ? 10.262 -25.001 16.169 1.00 93.88 209 SER A C 1
ATOM 1636 O O . SER A 1 209 ? 11.008 -24.991 15.187 1.00 93.88 209 SER A O 1
ATOM 1638 N N . ARG A 1 210 ? 8.989 -25.423 16.081 1.00 93.88 210 ARG A N 1
ATOM 1639 C CA . ARG A 1 210 ? 8.385 -25.897 14.823 1.00 93.88 210 ARG A CA 1
ATOM 1640 C C . ARG A 1 210 ? 8.293 -24.772 13.798 1.00 93.88 210 ARG A C 1
ATOM 1642 O O . ARG A 1 210 ? 8.589 -24.982 12.626 1.00 93.88 210 ARG A O 1
ATOM 1649 N N . LEU A 1 211 ? 7.924 -23.568 14.232 1.00 94.19 211 LEU A N 1
ATOM 1650 C CA . LEU A 1 211 ? 7.869 -22.395 13.359 1.00 94.19 211 LEU A CA 1
ATOM 1651 C C . LEU A 1 211 ? 9.278 -21.995 12.909 1.00 94.19 211 LEU A C 1
ATOM 1653 O O . LEU A 1 211 ? 9.495 -21.722 11.729 1.00 94.19 211 LEU A O 1
ATOM 1657 N N . ASN A 1 212 ? 10.254 -22.001 13.824 1.00 95.44 212 ASN A N 1
ATOM 1658 C CA . ASN A 1 212 ? 11.657 -21.683 13.535 1.00 95.44 212 ASN A CA 1
ATOM 1659 C C . ASN A 1 212 ? 12.215 -22.550 12.404 1.00 95.44 212 ASN A C 1
ATOM 1661 O O . ASN A 1 212 ? 12.830 -22.008 11.485 1.00 95.44 212 ASN A O 1
ATOM 1665 N N . LEU A 1 213 ? 11.924 -23.853 12.414 1.00 93.38 213 LEU A N 1
ATOM 1666 C CA . LEU A 1 213 ? 12.333 -24.765 11.345 1.00 93.38 213 LEU A CA 1
ATOM 1667 C C . LEU A 1 213 ? 11.693 -24.421 9.985 1.00 93.38 213 LEU A C 1
ATOM 1669 O O . LEU A 1 213 ? 12.328 -24.573 8.945 1.00 93.38 213 LEU A O 1
ATOM 1673 N N . LEU A 1 214 ? 10.450 -23.928 9.974 1.00 92.31 214 LEU A N 1
ATOM 1674 C CA . LEU A 1 214 ? 9.698 -23.644 8.744 1.00 92.31 214 LEU A CA 1
ATOM 1675 C C . LEU A 1 214 ? 10.088 -22.322 8.069 1.00 92.31 214 LEU A C 1
ATOM 1677 O O . LEU A 1 214 ? 10.061 -22.217 6.836 1.00 92.31 214 LEU A O 1
ATOM 1681 N N . MET A 1 215 ? 10.378 -21.282 8.855 1.00 92.56 215 MET A N 1
ATOM 1682 C CA . MET A 1 215 ? 10.518 -19.915 8.330 1.00 92.56 215 MET A CA 1
ATOM 1683 C C . MET A 1 215 ? 11.649 -19.081 8.936 1.00 92.56 215 MET A C 1
ATOM 1685 O O . MET A 1 215 ? 11.831 -17.931 8.521 1.00 92.56 215 MET A O 1
ATOM 1689 N N . GLY A 1 216 ? 12.432 -19.662 9.845 1.00 93.94 216 GLY A N 1
ATOM 1690 C CA . GLY A 1 216 ? 13.524 -18.996 10.542 1.00 93.94 216 GLY A CA 1
ATOM 1691 C C . GLY A 1 216 ? 13.053 -18.161 11.732 1.00 93.94 216 GLY A C 1
ATOM 1692 O O . GLY A 1 216 ? 11.984 -17.547 11.716 1.00 93.94 216 GLY A O 1
ATOM 1693 N N . GLU A 1 217 ? 13.906 -18.099 12.749 1.00 93.12 217 GLU A N 1
ATOM 1694 C CA . GLU A 1 217 ? 13.614 -17.558 14.081 1.00 93.12 217 GLU A CA 1
ATOM 1695 C C . GLU A 1 217 ? 12.953 -16.173 14.072 1.00 93.12 217 GLU A C 1
ATOM 1697 O O . GLU A 1 217 ? 11.855 -15.990 14.596 1.00 93.12 217 GLU A O 1
ATOM 1702 N N . LYS A 1 218 ? 13.563 -15.193 13.394 1.00 93.00 218 LYS A N 1
ATOM 1703 C CA . LYS A 1 218 ? 13.056 -13.812 13.377 1.00 93.00 218 LYS A CA 1
ATOM 1704 C C . LYS A 1 218 ? 11.618 -13.706 12.855 1.00 93.00 218 LYS A C 1
ATOM 1706 O O . LYS A 1 218 ? 10.831 -12.902 13.354 1.00 93.00 218 LYS A O 1
ATOM 1711 N N . LYS A 1 219 ? 11.270 -14.485 11.825 1.00 92.94 219 LYS A N 1
ATOM 1712 C CA . LYS A 1 219 ? 9.918 -14.466 11.246 1.00 92.94 219 LYS A CA 1
ATOM 1713 C C . LYS A 1 219 ? 8.927 -15.203 12.140 1.00 92.94 219 LYS A C 1
ATOM 1715 O O . LYS A 1 219 ? 7.799 -14.737 12.275 1.00 92.94 219 LYS A O 1
ATOM 1720 N N . SER A 1 220 ? 9.359 -16.297 12.756 1.00 94.94 220 SER A N 1
ATOM 1721 C CA . SER A 1 220 ? 8.559 -17.083 13.691 1.00 94.94 220 SER A CA 1
ATOM 1722 C C . SER A 1 220 ? 8.185 -16.296 14.935 1.00 94.94 220 SER A C 1
ATOM 1724 O O . SER A 1 220 ? 7.009 -16.255 15.269 1.00 94.94 220 SER A O 1
ATOM 1726 N N . ILE A 1 221 ? 9.138 -15.599 15.565 1.00 94.38 221 ILE A N 1
ATOM 1727 C CA . ILE A 1 221 ? 8.870 -14.753 16.739 1.00 94.38 221 ILE A CA 1
ATOM 1728 C C . ILE A 1 221 ? 7.831 -13.684 16.396 1.00 94.38 221 ILE A C 1
ATOM 1730 O O . ILE A 1 221 ? 6.842 -13.525 17.111 1.00 94.38 221 ILE A O 1
ATOM 1734 N N . LYS A 1 222 ? 8.011 -12.989 15.265 1.00 94.62 222 LYS A N 1
ATOM 1735 C CA . LYS A 1 222 ? 7.063 -11.960 14.827 1.00 94.62 222 LYS A CA 1
ATOM 1736 C C . LYS A 1 222 ? 5.674 -12.540 14.555 1.00 94.62 222 LYS A C 1
ATOM 1738 O O . LYS A 1 222 ? 4.680 -11.961 14.985 1.00 94.62 222 LYS A O 1
ATOM 1743 N N . LEU A 1 223 ? 5.597 -13.671 13.850 1.00 95.81 223 LEU A N 1
ATOM 1744 C CA . LEU A 1 223 ? 4.328 -14.344 13.578 1.00 95.81 223 LEU A CA 1
ATOM 1745 C C . LEU A 1 223 ? 3.652 -14.793 14.875 1.00 95.81 223 LEU A C 1
ATOM 1747 O O . LEU A 1 223 ? 2.461 -14.566 15.038 1.00 95.81 223 LEU A O 1
ATOM 1751 N N . PHE A 1 224 ? 4.404 -15.379 15.802 1.00 96.38 224 PHE A N 1
ATOM 1752 C CA . PHE A 1 224 ? 3.891 -15.847 17.083 1.00 96.38 224 PHE A CA 1
ATOM 1753 C C . PHE A 1 224 ? 3.292 -14.694 17.898 1.00 96.38 224 PHE A C 1
ATOM 1755 O O . PHE A 1 224 ? 2.141 -14.774 18.318 1.00 96.38 224 PHE A O 1
ATOM 1762 N N . GLN A 1 225 ? 4.010 -13.571 18.018 1.00 95.94 225 GLN A N 1
ATOM 1763 C CA . GLN A 1 225 ? 3.501 -12.354 18.664 1.00 95.94 225 GLN A CA 1
ATOM 1764 C C . GLN A 1 225 ? 2.233 -11.828 17.980 1.00 95.94 225 GLN A C 1
ATOM 1766 O O . GLN A 1 225 ? 1.244 -11.523 18.650 1.00 95.94 225 GLN A O 1
ATOM 1771 N N . HIS A 1 226 ? 2.225 -11.773 16.646 1.00 96.88 226 HIS A N 1
ATOM 1772 C CA . HIS A 1 226 ? 1.044 -11.376 15.883 1.00 96.88 226 HIS A CA 1
ATOM 1773 C C . HIS A 1 226 ? -0.144 -12.312 16.148 1.00 96.88 226 HIS A C 1
ATOM 1775 O O . HIS A 1 226 ? -1.250 -11.832 16.368 1.00 96.88 226 HIS A O 1
ATOM 1781 N N . CYS A 1 227 ? 0.070 -13.629 16.202 1.00 97.25 227 CYS A N 1
ATOM 1782 C CA . CYS A 1 227 ? -0.969 -14.609 16.521 1.00 97.25 227 CYS A CA 1
ATOM 1783 C C . CYS A 1 227 ? -1.508 -14.469 17.956 1.00 97.25 227 CYS A C 1
ATOM 1785 O O . CYS A 1 227 ? -2.663 -14.800 18.201 1.00 97.25 227 CYS A O 1
ATOM 1787 N N . GLN A 1 228 ? -0.727 -13.912 18.885 1.00 96.44 228 GLN A N 1
ATOM 1788 C CA . GLN A 1 228 ? -1.183 -13.543 20.234 1.00 96.44 228 GLN A CA 1
ATOM 1789 C C . GLN A 1 228 ? -1.919 -12.188 20.286 1.00 96.44 228 GLN A C 1
ATOM 1791 O O . GLN A 1 228 ? -2.331 -11.737 21.356 1.00 96.44 228 GLN A O 1
ATOM 1796 N N . GLY A 1 229 ? -2.057 -11.487 19.156 1.00 96.88 229 GLY A N 1
ATOM 1797 C CA . GLY A 1 229 ? -2.619 -10.135 19.122 1.00 96.88 229 GLY A CA 1
ATOM 1798 C C . GLY A 1 229 ? -1.647 -9.054 19.605 1.00 96.88 229 GLY A C 1
ATOM 1799 O O . GLY A 1 229 ? -2.076 -7.944 19.931 1.00 96.88 229 GLY A O 1
ATOM 1800 N N . VAL A 1 230 ? -0.348 -9.357 19.691 1.00 95.69 230 VAL A N 1
ATOM 1801 C CA . VAL A 1 230 ? 0.690 -8.445 20.182 1.00 95.69 230 VAL A CA 1
ATOM 1802 C C . VAL A 1 230 ? 1.407 -7.789 19.006 1.00 95.69 230 VAL A C 1
ATOM 1804 O O . VAL A 1 230 ? 2.028 -8.444 18.174 1.00 95.69 230 VAL A O 1
ATOM 1807 N N . CYS A 1 231 ? 1.358 -6.460 18.968 1.00 95.12 231 CYS A N 1
AT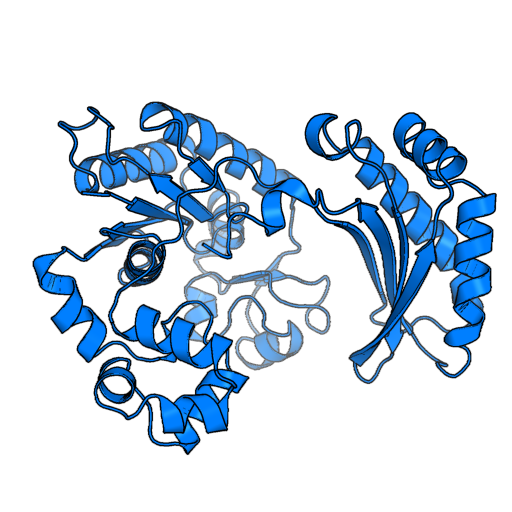OM 1808 C CA . CYS A 1 231 ? 2.122 -5.631 18.045 1.00 95.12 231 CYS A CA 1
ATOM 1809 C C . CYS A 1 231 ? 2.571 -4.374 18.799 1.00 95.12 231 CYS A C 1
ATOM 1811 O O . CYS A 1 231 ? 1.748 -3.673 19.398 1.00 95.12 231 CYS A O 1
ATOM 1813 N N . ARG A 1 232 ? 3.885 -4.130 18.825 1.00 93.75 232 ARG A N 1
ATOM 1814 C CA . ARG A 1 232 ? 4.476 -2.986 19.536 1.00 93.75 232 ARG A CA 1
ATOM 1815 C C . ARG A 1 232 ? 4.647 -1.761 18.644 1.00 93.75 232 ARG A C 1
ATOM 1817 O O . ARG A 1 232 ? 4.614 -0.664 19.189 1.00 93.75 232 ARG A O 1
ATOM 1824 N N . ASP A 1 233 ? 4.707 -1.956 17.324 1.00 93.69 233 ASP A N 1
ATOM 1825 C CA . ASP A 1 233 ? 4.875 -0.906 16.317 1.00 93.69 233 ASP A CA 1
ATOM 1826 C C . ASP A 1 233 ? 3.997 0.317 16.612 1.00 93.69 233 ASP A C 1
ATOM 1828 O O . ASP A 1 233 ? 2.773 0.215 16.745 1.00 93.69 233 ASP A O 1
ATOM 1832 N N . GLU A 1 234 ? 4.639 1.476 16.698 1.00 95.75 234 GLU A N 1
ATOM 1833 C CA . GLU A 1 234 ? 3.979 2.764 16.877 1.00 95.75 234 GLU A CA 1
ATOM 1834 C C . GLU A 1 234 ? 3.490 3.330 15.542 1.00 95.75 234 GLU A C 1
ATOM 1836 O O . GLU A 1 234 ? 3.829 2.840 14.451 1.00 95.75 234 GLU A O 1
ATOM 1841 N N . VAL A 1 235 ? 2.632 4.344 15.625 1.00 96.94 235 VAL A N 1
ATOM 1842 C CA . VAL A 1 235 ? 2.244 5.145 14.465 1.00 96.94 235 VAL A CA 1
ATOM 1843 C C . VAL A 1 235 ? 3.405 6.081 14.149 1.00 96.94 235 VAL A C 1
ATOM 1845 O O . VAL A 1 235 ? 3.745 6.959 14.930 1.00 96.94 235 VAL A O 1
ATOM 1848 N N . ILE A 1 236 ? 4.043 5.843 13.007 1.00 92.50 236 ILE A N 1
ATOM 1849 C CA . ILE A 1 236 ? 5.231 6.570 12.567 1.00 92.50 236 ILE A CA 1
ATOM 1850 C C . ILE A 1 236 ? 4.777 7.663 11.603 1.00 92.50 236 ILE A C 1
ATOM 1852 O O . ILE A 1 236 ? 4.390 7.364 10.473 1.00 92.50 236 ILE A O 1
ATOM 1856 N N . THR A 1 237 ? 4.843 8.916 12.043 1.00 89.81 237 THR A N 1
ATOM 1857 C CA . THR A 1 237 ? 4.408 10.089 11.265 1.00 89.81 237 THR A CA 1
ATOM 1858 C C . THR A 1 237 ? 5.360 10.438 10.129 1.00 89.81 237 THR A C 1
ATOM 1860 O O . THR A 1 237 ? 4.941 10.938 9.088 1.00 89.81 237 THR A O 1
ATOM 1863 N N . HIS A 1 238 ? 6.644 10.113 10.289 1.00 82.56 238 HIS A N 1
ATOM 1864 C CA . HIS A 1 238 ? 7.660 10.369 9.284 1.00 82.56 238 HIS A CA 1
ATOM 1865 C C . HIS A 1 238 ? 8.546 9.147 9.045 1.00 82.56 238 HIS A C 1
ATOM 1867 O O . HIS A 1 238 ? 9.122 8.574 9.969 1.00 82.56 238 HIS A O 1
ATOM 1873 N N . ARG A 1 239 ? 8.706 8.772 7.771 1.00 79.12 239 ARG A N 1
ATOM 1874 C CA . ARG A 1 239 ? 9.663 7.749 7.351 1.00 79.12 239 ARG A CA 1
ATOM 1875 C C . ARG A 1 239 ? 10.546 8.295 6.232 1.00 79.12 239 ARG A C 1
ATOM 1877 O O . ARG A 1 239 ? 10.032 8.539 5.138 1.00 79.12 239 ARG A O 1
ATOM 1884 N N . PRO A 1 240 ? 11.869 8.396 6.442 1.00 80.56 240 PRO A N 1
ATOM 1885 C CA . PRO A 1 240 ? 12.757 8.877 5.400 1.00 80.56 240 PRO A CA 1
ATOM 1886 C C . PRO A 1 240 ? 12.759 7.896 4.220 1.00 80.56 240 PRO A C 1
ATOM 1888 O O . PRO A 1 240 ? 12.850 6.671 4.377 1.00 80.56 240 PRO A O 1
ATOM 1891 N N . ARG A 1 241 ? 12.641 8.434 3.003 1.00 84.69 241 ARG A N 1
ATOM 1892 C CA . ARG A 1 241 ? 12.578 7.633 1.776 1.00 84.69 241 ARG A CA 1
ATOM 1893 C C . ARG A 1 241 ? 13.926 6.970 1.493 1.00 84.69 241 ARG A C 1
ATOM 1895 O O . ARG A 1 241 ? 14.943 7.640 1.419 1.00 84.69 241 ARG A O 1
ATOM 1902 N N . LYS A 1 242 ? 13.966 5.650 1.297 1.00 88.00 242 LYS A N 1
ATOM 1903 C CA . LYS A 1 242 ? 15.234 4.920 1.067 1.00 88.00 242 LYS A CA 1
ATOM 1904 C C . LYS A 1 242 ? 15.681 4.871 -0.392 1.00 88.00 242 LYS A C 1
ATOM 1906 O O . LYS A 1 242 ? 16.877 4.821 -0.670 1.00 88.00 242 LYS A O 1
ATOM 1911 N N . THR A 1 243 ? 14.728 4.901 -1.316 1.00 91.44 243 THR A N 1
ATOM 1912 C CA . THR A 1 243 ? 14.979 4.824 -2.758 1.00 91.44 243 THR A CA 1
ATOM 1913 C C . THR A 1 243 ? 13.915 5.591 -3.532 1.00 91.44 243 THR A C 1
ATOM 1915 O O . THR A 1 243 ? 12.757 5.629 -3.111 1.00 91.44 243 THR A O 1
ATOM 1918 N N . VAL A 1 244 ? 14.273 6.120 -4.701 1.00 92.25 244 VAL A N 1
ATOM 1919 C CA . VAL A 1 244 ? 13.317 6.599 -5.714 1.00 92.25 244 VAL A CA 1
ATOM 1920 C C . VAL A 1 244 ? 13.664 5.912 -7.024 1.00 92.25 244 VAL A C 1
ATOM 1922 O O . VAL A 1 244 ? 14.815 5.952 -7.439 1.00 92.25 244 VAL A O 1
ATOM 1925 N N . SER A 1 245 ? 12.688 5.278 -7.668 1.00 94.94 245 SER A N 1
ATOM 1926 C CA . SER A 1 245 ? 12.878 4.648 -8.974 1.00 94.94 245 SER A CA 1
ATOM 1927 C C . SER A 1 245 ? 11.809 5.063 -9.978 1.00 94.94 245 SER A C 1
ATOM 1929 O O . SER A 1 245 ? 10.687 5.447 -9.614 1.00 94.94 245 SER A O 1
ATOM 1931 N N . TYR A 1 246 ? 12.181 4.961 -11.248 1.00 96.25 246 TYR A N 1
ATOM 1932 C CA . TYR A 1 246 ? 11.307 5.039 -12.404 1.00 96.25 246 TYR A CA 1
ATOM 1933 C C . TYR A 1 246 ? 11.475 3.752 -13.212 1.00 96.25 246 TYR A C 1
ATOM 1935 O O . TYR A 1 246 ? 12.595 3.353 -13.531 1.00 96.25 246 TYR A O 1
ATOM 1943 N N . GLU A 1 247 ? 10.368 3.067 -13.494 1.00 95.56 247 GLU A N 1
ATOM 1944 C CA . GLU A 1 247 ? 10.370 1.757 -14.148 1.00 95.56 247 GLU A CA 1
ATOM 1945 C C . GLU A 1 247 ? 9.316 1.726 -15.255 1.00 95.56 247 GLU A C 1
ATOM 1947 O O . GLU A 1 247 ? 8.195 2.199 -15.068 1.00 95.56 247 GLU A O 1
ATOM 1952 N N . LYS A 1 248 ? 9.663 1.123 -16.392 1.00 94.06 248 LYS A N 1
ATOM 1953 C CA . LYS A 1 248 ? 8.787 0.963 -17.554 1.00 94.06 248 LYS A CA 1
ATOM 1954 C C . LYS A 1 248 ? 8.702 -0.511 -17.928 1.00 94.06 248 LYS A C 1
ATOM 1956 O O . LYS A 1 248 ? 9.718 -1.189 -18.074 1.00 94.06 248 LYS A O 1
ATOM 1961 N N . THR A 1 249 ? 7.474 -1.010 -18.061 1.00 91.62 249 THR A N 1
ATOM 1962 C CA . THR A 1 249 ? 7.196 -2.373 -18.537 1.00 91.62 249 THR A CA 1
ATOM 1963 C C . THR A 1 249 ? 6.908 -2.340 -20.035 1.00 91.62 249 THR A C 1
ATOM 1965 O O . THR A 1 249 ? 6.047 -1.587 -20.482 1.00 91.62 249 THR A O 1
ATOM 1968 N N . TYR A 1 250 ? 7.593 -3.184 -20.801 1.00 91.81 250 TYR A N 1
ATOM 1969 C CA . TYR A 1 250 ? 7.460 -3.324 -22.249 1.00 91.81 250 TYR A CA 1
ATOM 1970 C C . TYR A 1 250 ? 6.685 -4.598 -22.558 1.00 91.81 250 TYR A C 1
ATOM 1972 O O . TYR A 1 250 ? 7.220 -5.706 -22.506 1.00 91.81 250 TYR A O 1
ATOM 1980 N N . PHE A 1 251 ? 5.396 -4.460 -22.855 1.00 85.38 251 PHE A N 1
ATOM 1981 C CA . PHE A 1 251 ? 4.536 -5.630 -23.009 1.00 85.38 251 PHE A CA 1
ATOM 1982 C C . PHE A 1 251 ? 4.787 -6.432 -24.291 1.00 85.38 251 PHE A C 1
ATOM 1984 O O . PHE A 1 251 ? 4.579 -7.644 -24.276 1.00 85.38 251 PHE A O 1
ATOM 1991 N N . SER A 1 252 ? 5.264 -5.782 -25.354 1.00 86.94 252 SER A N 1
ATOM 1992 C CA . SER A 1 252 ? 5.693 -6.437 -26.600 1.00 86.94 252 SER A CA 1
ATOM 1993 C C . SER A 1 252 ? 7.140 -6.946 -26.546 1.00 86.94 252 SER A C 1
ATOM 1995 O O . SER A 1 252 ? 7.608 -7.543 -27.508 1.00 86.94 252 SER A O 1
ATOM 1997 N N . GLY A 1 253 ? 7.841 -6.723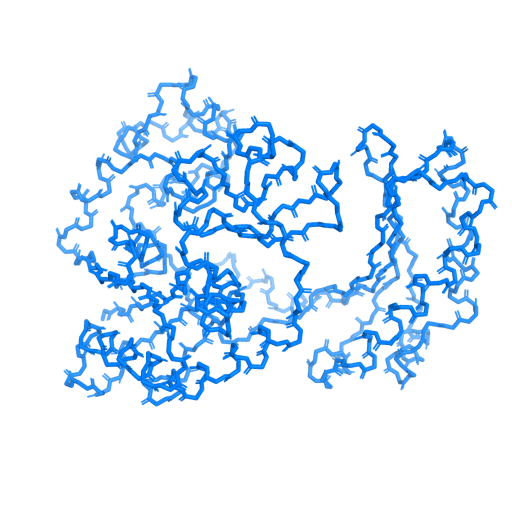 -25.427 1.00 90.19 253 GLY A N 1
ATOM 1998 C CA . GLY A 1 253 ? 9.277 -6.955 -25.307 1.00 90.19 253 GLY A CA 1
ATOM 1999 C C . GLY A 1 253 ? 10.110 -5.838 -25.945 1.00 90.19 253 GLY A C 1
ATOM 2000 O O . GLY A 1 253 ? 9.725 -5.248 -26.951 1.00 90.19 253 GLY A O 1
ATOM 2001 N N . LEU A 1 254 ? 11.254 -5.536 -25.337 1.00 94.00 254 LEU A N 1
ATOM 2002 C CA . LEU A 1 254 ? 12.257 -4.601 -25.842 1.00 94.00 254 LEU A CA 1
ATOM 2003 C 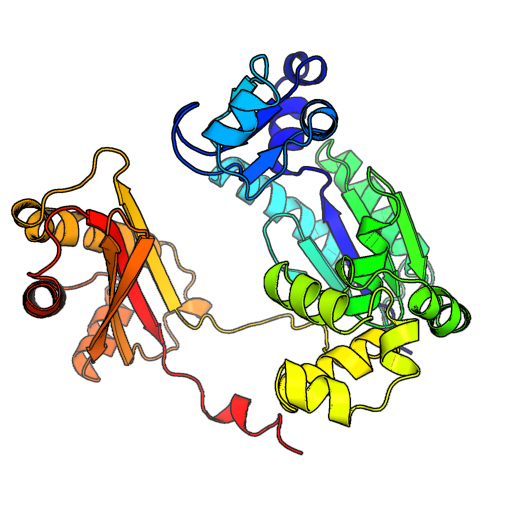C . LEU A 1 254 ? 13.531 -5.395 -26.172 1.00 94.00 254 LEU A C 1
ATOM 2005 O O . LEU A 1 254 ? 14.069 -6.047 -25.275 1.00 94.00 254 LEU A O 1
ATOM 2009 N N . PRO A 1 255 ? 14.024 -5.389 -27.419 1.00 93.75 255 PRO A N 1
ATOM 2010 C CA . PRO A 1 255 ? 15.221 -6.143 -27.770 1.00 93.75 255 PRO A CA 1
ATOM 2011 C C . PRO A 1 255 ? 16.474 -5.520 -27.142 1.00 93.75 255 PRO A C 1
ATOM 2013 O O . PRO A 1 255 ? 16.556 -4.302 -26.989 1.00 93.75 255 PRO A O 1
ATOM 2016 N N . TYR A 1 256 ? 17.474 -6.347 -26.819 1.00 89.56 256 TYR A N 1
ATOM 2017 C CA . TYR A 1 256 ? 18.681 -5.904 -26.105 1.00 89.56 256 TYR A CA 1
ATOM 2018 C C . TYR A 1 256 ? 19.393 -4.705 -26.750 1.00 89.56 256 TYR A C 1
ATOM 2020 O O . TYR A 1 256 ? 19.788 -3.765 -26.066 1.00 89.56 256 TYR A O 1
ATOM 2028 N N . HIS A 1 257 ? 19.501 -4.693 -28.080 1.00 90.56 257 HIS A N 1
ATOM 2029 C CA . HIS A 1 257 ? 20.169 -3.613 -28.812 1.00 90.56 257 HIS A CA 1
ATOM 2030 C C . HIS A 1 257 ? 19.482 -2.243 -28.655 1.00 90.56 257 HIS A C 1
ATOM 2032 O O . HIS A 1 257 ? 20.114 -1.220 -28.892 1.00 90.56 257 HIS A O 1
ATOM 2038 N N . ALA A 1 258 ? 18.208 -2.205 -28.249 1.00 92.75 258 ALA A N 1
ATOM 2039 C CA . ALA A 1 258 ? 17.460 -0.971 -28.023 1.00 92.75 258 ALA A CA 1
ATOM 2040 C C . ALA A 1 258 ? 17.600 -0.429 -26.586 1.00 92.75 258 ALA A C 1
ATOM 2042 O O . ALA A 1 258 ? 17.149 0.683 -26.306 1.00 92.75 258 ALA A O 1
ATOM 2043 N N . LEU A 1 259 ? 18.225 -1.180 -25.665 1.00 90.12 259 LEU A N 1
ATOM 2044 C CA . LEU A 1 259 ? 18.350 -0.766 -24.263 1.00 90.12 259 LEU A CA 1
ATOM 2045 C C . LEU A 1 259 ? 19.094 0.550 -24.068 1.00 90.12 259 LEU A C 1
ATOM 2047 O O . LEU A 1 259 ? 18.602 1.333 -23.261 1.00 90.12 259 LEU A O 1
ATOM 2051 N N . PRO A 1 260 ? 20.227 0.829 -24.744 1.00 92.12 260 PRO A N 1
ATOM 2052 C CA . PRO A 1 260 ? 20.957 2.068 -24.504 1.00 92.12 260 PRO A CA 1
ATOM 2053 C C . PRO A 1 260 ? 20.076 3.308 -24.670 1.00 92.12 260 PRO A C 1
ATOM 2055 O O . PRO A 1 260 ? 20.037 4.164 -23.790 1.00 92.12 260 PRO A O 1
ATOM 2058 N N . LYS A 1 261 ? 19.264 3.342 -25.735 1.00 93.62 261 LYS A N 1
ATOM 2059 C CA . LYS A 1 261 ? 18.335 4.448 -25.966 1.00 93.62 261 LYS A CA 1
ATOM 2060 C C . LYS A 1 261 ? 17.211 4.494 -24.932 1.00 93.62 261 LYS A C 1
ATOM 2062 O O . LYS A 1 261 ? 16.846 5.567 -24.462 1.00 93.62 261 LYS A O 1
ATOM 2067 N N . GLU A 1 262 ? 16.666 3.342 -24.546 1.00 95.19 262 GLU A N 1
ATOM 2068 C CA . GLU A 1 262 ? 15.627 3.312 -23.512 1.00 95.19 262 GLU A CA 1
ATOM 2069 C C . GLU A 1 262 ? 16.158 3.652 -22.113 1.00 95.19 262 GLU A C 1
ATOM 2071 O O . GLU A 1 262 ? 15.383 4.158 -21.303 1.00 95.19 262 GLU A O 1
ATOM 2076 N N . VAL A 1 263 ? 17.447 3.431 -21.820 1.00 95.38 263 VAL A N 1
ATOM 2077 C CA . VAL A 1 263 ? 18.081 3.887 -20.572 1.00 95.38 263 VAL A CA 1
ATOM 2078 C C . VAL A 1 263 ? 17.997 5.406 -20.468 1.00 95.38 263 VAL A C 1
ATOM 2080 O O . VAL A 1 263 ? 17.548 5.900 -19.438 1.00 95.38 263 VAL A O 1
ATOM 2083 N N . GLU A 1 264 ? 18.324 6.141 -21.532 1.00 94.94 264 GLU A N 1
ATOM 2084 C CA . GLU A 1 264 ? 18.172 7.604 -21.562 1.00 94.94 264 GLU A CA 1
ATOM 2085 C C . GLU A 1 264 ? 16.724 8.026 -21.262 1.00 94.94 264 GLU A C 1
ATOM 2087 O O . GLU A 1 264 ? 16.487 8.897 -20.423 1.00 94.94 264 GLU A O 1
ATOM 2092 N N . ASN A 1 265 ? 15.742 7.352 -21.874 1.00 95.19 265 ASN A N 1
ATOM 2093 C CA . ASN A 1 265 ? 14.322 7.648 -21.668 1.00 95.19 265 ASN A CA 1
ATOM 2094 C C . ASN A 1 265 ? 13.888 7.429 -20.206 1.00 95.19 265 ASN A C 1
ATOM 2096 O O . ASN A 1 265 ? 13.202 8.273 -19.622 1.00 95.19 265 ASN A O 1
ATOM 2100 N N . VAL A 1 266 ? 14.277 6.310 -19.580 1.00 95.81 266 VAL A N 1
ATOM 2101 C CA . VAL A 1 266 ? 13.926 6.056 -18.169 1.00 95.81 266 VAL A CA 1
ATOM 2102 C C . VAL A 1 266 ? 14.708 6.949 -17.204 1.00 95.81 266 VAL A C 1
ATOM 2104 O O . VAL A 1 266 ? 14.189 7.282 -16.141 1.00 95.81 266 VAL A O 1
ATOM 2107 N N . VAL A 1 267 ? 15.919 7.378 -17.572 1.00 96.44 267 VAL A N 1
ATOM 2108 C CA . VAL A 1 267 ? 16.721 8.357 -16.826 1.00 96.44 267 VAL A CA 1
ATOM 2109 C C . VAL A 1 267 ? 16.070 9.739 -16.846 1.00 96.44 267 VAL A C 1
ATOM 2111 O O . VAL A 1 267 ? 15.979 10.389 -15.800 1.00 96.44 267 VAL A O 1
ATOM 2114 N N . GLN A 1 268 ? 15.550 10.171 -17.995 1.00 95.19 268 GLN A N 1
ATOM 2115 C CA . GLN A 1 268 ? 14.767 11.401 -18.089 1.00 95.19 268 GLN A CA 1
ATOM 2116 C C . GLN A 1 268 ? 13.507 11.314 -17.217 1.00 95.19 268 GLN A C 1
ATOM 2118 O O . GLN A 1 268 ? 13.236 12.225 -16.437 1.00 95.19 268 GLN A O 1
ATOM 2123 N N . GLY A 1 269 ? 12.781 10.191 -17.279 1.00 94.75 269 GLY A N 1
ATOM 2124 C CA . GLY A 1 269 ? 11.611 9.947 -16.428 1.00 94.75 269 GLY A CA 1
ATOM 2125 C C . GLY A 1 269 ? 11.937 9.960 -14.930 1.00 94.75 269 GLY A C 1
ATOM 2126 O O . GLY A 1 269 ? 11.185 10.526 -14.137 1.00 94.75 269 GLY A O 1
ATOM 2127 N N . LEU A 1 270 ? 13.082 9.395 -14.531 1.00 95.25 270 LEU A N 1
ATOM 2128 C CA . LEU A 1 270 ? 13.570 9.496 -13.156 1.00 95.25 270 LEU A CA 1
ATOM 2129 C C . LEU A 1 270 ? 13.875 10.947 -12.780 1.00 95.25 270 LEU A C 1
ATOM 2131 O O . LEU A 1 270 ? 13.472 11.367 -11.705 1.00 95.25 270 LEU A O 1
ATOM 2135 N N . SER A 1 271 ? 14.535 11.709 -13.651 1.00 94.38 271 SER A N 1
ATOM 2136 C CA . SER A 1 271 ? 14.911 13.101 -13.373 1.00 94.38 271 SER A CA 1
ATOM 2137 C C . SER A 1 271 ? 13.684 14.000 -13.185 1.00 94.38 271 SER A C 1
ATOM 2139 O O . SER A 1 271 ? 13.621 14.749 -12.217 1.00 94.38 271 SER A O 1
ATOM 2141 N N . LEU A 1 272 ? 12.653 13.857 -14.027 1.00 92.38 272 LEU A N 1
ATOM 2142 C CA . LEU A 1 272 ? 11.366 14.543 -13.828 1.00 92.38 272 LEU A CA 1
ATOM 2143 C C . LEU A 1 272 ? 10.744 14.184 -12.473 1.00 92.38 272 LEU A C 1
ATOM 2145 O O . LEU A 1 272 ? 10.368 15.062 -11.703 1.00 92.38 272 LEU A O 1
ATOM 2149 N N . LYS A 1 273 ? 10.734 12.893 -12.129 1.00 90.31 273 LYS A N 1
ATOM 2150 C CA . LYS A 1 273 ? 10.225 12.424 -10.837 1.00 90.31 273 LYS A CA 1
ATOM 2151 C C . LYS A 1 273 ? 11.031 12.949 -9.647 1.00 90.31 273 LYS A C 1
ATOM 2153 O O . LYS A 1 273 ? 10.466 13.112 -8.573 1.00 90.31 273 LYS A O 1
ATOM 2158 N N . LEU A 1 274 ? 12.340 13.159 -9.798 1.00 90.19 274 LEU A N 1
ATOM 2159 C CA . LEU A 1 274 ? 13.184 13.749 -8.757 1.00 90.19 274 LEU A CA 1
ATOM 2160 C C . LEU A 1 274 ? 12.886 15.240 -8.576 1.00 90.19 274 LEU A C 1
ATOM 2162 O O . LEU A 1 274 ? 12.843 15.695 -7.437 1.00 90.19 274 LEU A O 1
ATOM 2166 N N . LEU A 1 275 ? 12.633 15.975 -9.663 1.00 88.38 275 LEU A N 1
ATOM 2167 C CA . LEU A 1 275 ? 12.251 17.393 -9.622 1.00 88.38 275 LEU A CA 1
ATOM 2168 C C . LEU A 1 275 ? 10.926 17.627 -8.882 1.00 88.38 275 LEU A C 1
ATOM 2170 O O . LEU A 1 275 ? 10.779 18.642 -8.211 1.00 88.38 275 LEU A O 1
ATOM 2174 N N . GLU A 1 276 ? 9.995 16.676 -8.958 1.00 83.38 276 GLU A N 1
ATOM 2175 C CA . GLU A 1 276 ? 8.714 16.710 -8.237 1.00 83.38 276 GLU A CA 1
ATOM 2176 C C . GLU A 1 276 ? 8.834 16.393 -6.735 1.00 83.38 276 GLU A C 1
ATOM 2178 O O . GLU A 1 276 ? 7.857 16.534 -5.997 1.00 83.38 276 GLU A O 1
ATOM 2183 N N . LEU A 1 277 ? 9.992 15.923 -6.253 1.00 79.06 277 LEU A N 1
ATOM 2184 C CA . LEU A 1 277 ? 10.162 15.614 -4.835 1.00 79.06 277 LEU A CA 1
ATOM 2185 C C . LEU A 1 277 ? 10.348 16.887 -4.011 1.00 79.06 277 LEU A C 1
ATOM 2187 O O . LEU A 1 277 ? 11.273 17.674 -4.242 1.00 79.06 277 LEU A O 1
ATOM 2191 N N . GLU A 1 278 ? 9.521 17.004 -2.974 1.00 67.19 278 GLU A N 1
ATOM 2192 C CA . GLU A 1 278 ? 9.693 17.978 -1.901 1.00 67.19 278 GLU A CA 1
ATOM 2193 C C . GLU A 1 278 ? 11.081 17.857 -1.257 1.00 67.19 278 GLU A C 1
ATOM 2195 O O . GLU A 1 278 ? 11.616 16.755 -1.075 1.00 67.19 278 GLU A O 1
ATOM 2200 N N . ASN A 1 279 ? 11.641 19.005 -0.874 1.00 60.41 279 ASN A N 1
ATOM 2201 C CA . ASN A 1 279 ? 13.015 19.143 -0.385 1.00 60.41 279 ASN A CA 1
ATOM 2202 C C . ASN A 1 279 ? 13.346 18.168 0.760 1.00 60.41 279 ASN A C 1
ATOM 2204 O O . ASN A 1 279 ? 14.394 17.526 0.748 1.00 60.41 279 ASN A O 1
ATOM 2208 N N . PHE A 1 280 ? 12.408 17.942 1.685 1.00 54.72 280 PHE A N 1
ATOM 2209 C CA . PHE A 1 280 ? 12.600 17.090 2.866 1.00 54.72 280 PHE A CA 1
ATOM 2210 C C . PHE A 1 280 ? 12.814 15.593 2.559 1.00 54.72 280 PHE A C 1
ATOM 2212 O O . PHE A 1 280 ? 13.278 14.821 3.399 1.00 54.72 280 PHE A O 1
ATOM 2219 N N . HIS A 1 281 ? 12.492 15.138 1.346 1.00 62.81 281 HIS A N 1
ATOM 2220 C CA . HIS A 1 281 ? 12.690 13.745 0.940 1.00 62.81 281 HIS A CA 1
ATOM 2221 C C . HIS A 1 281 ? 13.978 13.500 0.151 1.00 62.81 281 HIS A C 1
ATOM 2223 O O . HIS A 1 281 ? 14.270 12.339 -0.159 1.00 62.81 281 HIS A O 1
ATOM 2229 N N . PHE A 1 282 ? 14.729 14.555 -0.169 1.00 69.94 282 PHE A N 1
ATOM 2230 C CA . PHE A 1 282 ? 15.838 14.483 -1.114 1.00 69.94 282 PHE A CA 1
ATOM 2231 C C . PHE A 1 282 ? 17.054 15.322 -0.705 1.00 69.94 282 PHE A C 1
ATOM 2233 O O . PHE A 1 282 ? 18.169 14.804 -0.713 1.00 69.94 282 PHE A O 1
ATOM 2240 N N . ASP A 1 283 ? 16.852 16.579 -0.314 1.00 68.62 283 ASP A N 1
ATOM 2241 C CA . ASP A 1 283 ? 17.925 17.579 -0.258 1.00 68.62 283 ASP A CA 1
ATOM 2242 C C . ASP A 1 283 ? 18.869 17.358 0.938 1.00 68.62 283 ASP A C 1
ATOM 2244 O O . ASP A 1 283 ? 20.087 17.504 0.810 1.00 68.62 283 ASP A O 1
ATOM 2248 N N . ASP A 1 284 ? 18.334 16.872 2.060 1.00 76.06 284 ASP A N 1
ATOM 2249 C CA . ASP A 1 284 ? 19.095 16.615 3.292 1.00 76.06 284 ASP A CA 1
ATOM 2250 C C . ASP A 1 284 ? 19.772 15.234 3.322 1.00 76.06 284 ASP A C 1
ATOM 2252 O O . ASP A 1 284 ? 20.277 14.795 4.358 1.00 76.06 284 ASP A O 1
ATOM 2256 N N . ARG A 1 285 ? 19.765 14.487 2.208 1.00 81.06 285 ARG A N 1
ATOM 2257 C CA . ARG A 1 285 ? 20.190 13.080 2.206 1.00 81.06 285 ARG A CA 1
ATOM 2258 C C . ARG A 1 285 ? 21.177 12.730 1.116 1.00 81.06 285 ARG A C 1
ATOM 2260 O O . ARG A 1 285 ? 20.875 12.814 -0.066 1.00 81.06 285 ARG A O 1
ATOM 2267 N N . SER A 1 286 ? 22.327 12.200 1.522 1.00 86.94 286 SER A N 1
ATOM 2268 C CA . SER A 1 286 ? 23.349 11.712 0.597 1.00 86.94 286 SER A CA 1
ATOM 2269 C C . SER A 1 286 ? 22.837 10.568 -0.278 1.00 86.94 286 SER A C 1
ATOM 2271 O O . SER A 1 286 ? 22.225 9.605 0.201 1.00 86.94 286 SER A O 1
ATOM 2273 N N . ILE A 1 287 ? 23.128 10.654 -1.574 1.00 91.00 287 ILE A N 1
ATOM 2274 C CA . ILE A 1 287 ? 22.781 9.640 -2.564 1.00 91.00 287 ILE A CA 1
ATOM 2275 C C . ILE A 1 287 ? 23.998 8.735 -2.728 1.00 91.00 287 ILE A C 1
ATOM 2277 O O . ILE A 1 287 ? 25.043 9.148 -3.213 1.00 91.00 287 ILE A O 1
ATOM 2281 N N . VAL A 1 288 ? 23.873 7.477 -2.314 1.00 92.75 288 VAL A N 1
ATOM 2282 C CA . VAL A 1 288 ? 25.000 6.526 -2.284 1.00 92.75 288 VAL A CA 1
ATOM 2283 C C . VAL A 1 288 ? 25.197 5.779 -3.598 1.00 92.75 288 VAL A C 1
ATOM 2285 O O . VAL A 1 288 ? 26.137 4.999 -3.735 1.00 92.75 288 VAL A O 1
ATOM 2288 N N . GLY A 1 289 ? 24.268 5.910 -4.541 1.00 94.69 289 GLY A N 1
ATOM 2289 C CA . GLY A 1 289 ? 24.367 5.204 -5.808 1.00 94.69 289 GLY A CA 1
ATOM 2290 C C . GLY A 1 289 ? 23.110 5.254 -6.657 1.00 94.69 289 GLY A C 1
ATOM 2291 O O . GLY A 1 289 ? 22.002 5.489 -6.164 1.00 94.69 289 GLY A O 1
ATOM 2292 N N . LEU A 1 290 ? 23.305 4.935 -7.929 1.00 96.56 290 LEU A N 1
ATOM 2293 C CA . LEU A 1 290 ? 22.255 4.636 -8.886 1.00 96.56 290 LEU A CA 1
ATOM 2294 C C . LEU A 1 290 ? 22.012 3.128 -8.939 1.00 96.56 290 LEU A C 1
ATOM 2296 O O . LEU A 1 290 ? 22.865 2.318 -8.580 1.00 96.56 290 LEU A O 1
ATOM 2300 N N . THR A 1 291 ? 20.822 2.734 -9.361 1.00 96.69 291 THR A N 1
ATOM 2301 C CA . THR A 1 291 ? 20.427 1.338 -9.529 1.00 96.69 291 THR A CA 1
ATOM 2302 C C . THR A 1 291 ? 19.832 1.148 -10.909 1.00 96.69 291 THR A C 1
ATOM 2304 O O . THR A 1 291 ? 18.932 1.891 -11.280 1.00 96.69 291 THR A O 1
ATOM 2307 N N . LEU A 1 292 ? 20.296 0.133 -11.629 1.00 96.50 292 LEU A N 1
ATOM 2308 C CA . LEU A 1 292 ? 19.753 -0.327 -12.898 1.00 96.50 292 LEU A CA 1
ATOM 2309 C C . LEU A 1 292 ? 19.060 -1.670 -12.681 1.00 96.50 292 LEU A C 1
ATOM 2311 O O . LEU A 1 292 ? 19.642 -2.592 -12.110 1.00 96.50 292 LEU A O 1
ATOM 2315 N N . LYS A 1 293 ? 17.810 -1.782 -13.122 1.00 96.50 293 LYS A N 1
ATOM 2316 C CA . LYS A 1 293 ? 16.982 -2.979 -12.992 1.00 96.50 293 LYS A CA 1
ATOM 2317 C C . LYS A 1 293 ? 16.501 -3.424 -14.362 1.00 96.50 293 LYS A C 1
ATOM 2319 O O . LYS A 1 293 ? 15.905 -2.643 -15.098 1.00 96.50 293 LYS A O 1
ATOM 2324 N N . VAL A 1 294 ? 16.686 -4.704 -14.654 1.00 95.38 294 VAL A N 1
ATOM 2325 C CA . VAL A 1 294 ? 16.225 -5.343 -15.884 1.00 95.38 294 VAL A CA 1
ATOM 2326 C C . VAL A 1 294 ? 15.429 -6.592 -15.525 1.00 95.38 294 VAL A C 1
ATOM 2328 O O . VAL A 1 294 ? 15.844 -7.381 -14.679 1.00 95.38 294 VAL A O 1
ATOM 2331 N N . ARG A 1 295 ? 14.272 -6.797 -16.154 1.00 94.81 295 ARG A N 1
ATOM 2332 C CA . ARG A 1 295 ? 13.513 -8.053 -16.059 1.00 94.81 295 ARG A CA 1
ATOM 2333 C C . ARG A 1 295 ? 13.364 -8.669 -17.436 1.00 94.81 295 ARG A C 1
ATOM 2335 O O . ARG A 1 295 ? 12.950 -7.970 -18.359 1.00 94.81 295 ARG A O 1
ATOM 2342 N N . ASN A 1 296 ? 13.637 -9.962 -17.559 1.00 93.19 296 ASN A N 1
ATOM 2343 C CA . ASN A 1 296 ? 13.421 -10.701 -18.803 1.00 93.19 296 ASN A CA 1
ATOM 2344 C C . ASN A 1 296 ? 11.960 -11.188 -18.944 1.00 93.19 296 ASN A C 1
ATOM 2346 O O . ASN A 1 296 ? 11.108 -10.947 -18.081 1.00 93.19 296 ASN A O 1
ATOM 2350 N N . THR A 1 297 ? 11.654 -11.876 -20.042 1.00 90.62 297 THR A N 1
ATOM 2351 C CA . THR A 1 297 ? 10.321 -12.444 -20.313 1.00 90.62 297 THR A CA 1
ATOM 2352 C C . THR A 1 297 ? 9.937 -13.598 -19.384 1.00 90.62 297 THR A C 1
ATOM 2354 O O . THR A 1 297 ? 8.749 -13.778 -19.129 1.00 90.62 297 THR A O 1
ATOM 2357 N N . ASP A 1 298 ? 10.914 -14.284 -18.783 1.00 90.12 298 ASP A N 1
ATOM 2358 C CA . ASP A 1 298 ? 10.709 -15.337 -17.770 1.00 90.12 298 ASP A CA 1
ATOM 2359 C C . ASP A 1 298 ? 10.516 -14.776 -16.351 1.00 90.12 298 ASP A C 1
ATOM 2361 O O . ASP A 1 298 ? 10.613 -15.498 -15.360 1.00 90.12 298 ASP A O 1
ATOM 2365 N N . PHE A 1 299 ? 10.290 -13.463 -16.231 1.00 88.88 299 PHE A N 1
ATOM 2366 C CA . PHE A 1 299 ? 10.109 -12.736 -14.972 1.00 88.88 299 PHE A CA 1
ATOM 2367 C C . PHE A 1 299 ? 11.314 -12.775 -14.011 1.00 88.88 299 PHE A C 1
ATOM 2369 O O . PHE A 1 299 ? 11.205 -12.323 -12.865 1.00 88.88 299 PHE A O 1
ATOM 2376 N N . ARG A 1 300 ? 12.496 -13.200 -14.476 1.00 91.44 300 ARG A N 1
ATOM 2377 C CA . ARG A 1 300 ? 13.750 -13.092 -13.718 1.00 91.44 300 ARG A CA 1
ATOM 2378 C C . ARG A 1 300 ? 14.198 -11.635 -13.690 1.00 91.44 300 ARG A C 1
ATOM 2380 O O . ARG A 1 300 ? 14.262 -10.980 -14.729 1.00 91.44 300 ARG A O 1
ATOM 2387 N N . THR A 1 301 ? 14.457 -11.120 -12.488 1.00 93.88 301 THR A N 1
ATOM 2388 C CA . THR A 1 301 ? 14.854 -9.723 -12.262 1.00 93.88 301 THR A CA 1
ATOM 2389 C C . THR A 1 301 ? 16.335 -9.657 -11.916 1.00 93.88 301 THR A C 1
ATOM 2391 O O . THR A 1 301 ? 16.782 -10.318 -10.983 1.00 93.88 301 THR A O 1
ATOM 2394 N N . PHE A 1 302 ? 17.063 -8.815 -12.634 1.00 93.94 302 PHE A N 1
ATOM 2395 C CA . PHE A 1 302 ? 18.481 -8.545 -12.466 1.00 93.94 302 PHE A CA 1
ATOM 2396 C C . PHE A 1 302 ? 18.653 -7.088 -12.045 1.00 93.94 302 PHE A C 1
ATOM 2398 O O . PHE A 1 302 ? 17.933 -6.210 -12.522 1.00 93.94 302 PHE A O 1
ATOM 2405 N N . THR A 1 303 ? 19.553 -6.832 -11.097 1.00 94.81 303 THR A N 1
ATOM 2406 C CA . THR A 1 303 ? 19.783 -5.487 -10.556 1.00 94.81 303 THR A CA 1
ATOM 2407 C C . THR A 1 303 ? 21.276 -5.225 -10.418 1.00 94.81 303 THR A C 1
ATOM 2409 O O . THR A 1 303 ? 22.014 -6.096 -9.949 1.00 94.81 303 THR A O 1
ATOM 2412 N N . ARG A 1 304 ? 21.706 -4.018 -10.786 1.00 94.75 304 ARG A N 1
ATOM 2413 C CA . ARG A 1 304 ? 23.065 -3.516 -10.581 1.00 94.75 304 ARG A CA 1
ATOM 2414 C C . ARG A 1 304 ? 23.059 -2.161 -9.916 1.00 94.75 304 ARG A C 1
ATOM 2416 O O . ARG A 1 304 ? 22.167 -1.355 -10.156 1.00 94.75 304 ARG A O 1
ATOM 2423 N N . SER A 1 305 ? 24.046 -1.942 -9.058 1.00 94.12 305 SER A N 1
ATOM 2424 C CA . SER A 1 305 ? 24.231 -0.688 -8.341 1.00 94.12 305 SER A CA 1
ATOM 2425 C C . SER A 1 305 ? 25.522 -0.033 -8.799 1.00 94.12 305 SER A C 1
ATOM 2427 O O . SER A 1 305 ? 26.574 -0.663 -8.767 1.00 94.12 305 SER A O 1
ATOM 2429 N N . VAL A 1 306 ? 25.422 1.232 -9.189 1.00 95.06 306 VAL A N 1
ATOM 2430 C CA . VAL A 1 306 ? 26.548 2.085 -9.563 1.00 95.06 306 VAL A CA 1
ATOM 2431 C C . VAL A 1 306 ? 26.775 3.047 -8.394 1.00 95.06 306 VAL A C 1
ATOM 2433 O O . VAL A 1 306 ? 25.884 3.853 -8.114 1.00 95.06 306 VAL A O 1
ATOM 2436 N N . PRO A 1 307 ? 27.880 2.933 -7.638 1.00 95.06 307 PRO A N 1
ATOM 2437 C CA . PRO A 1 307 ? 28.154 3.846 -6.533 1.00 95.06 307 PRO A CA 1
ATOM 2438 C C . PRO A 1 307 ? 28.386 5.267 -7.057 1.00 95.06 307 PRO A C 1
ATOM 2440 O O . PRO A 1 307 ? 28.898 5.438 -8.158 1.00 95.06 307 PRO A O 1
ATOM 2443 N N . LEU A 1 308 ? 28.020 6.272 -6.261 1.00 94.75 308 LEU A N 1
ATOM 2444 C CA . LEU A 1 308 ? 28.351 7.672 -6.537 1.00 94.75 308 LEU A CA 1
ATOM 2445 C C . LEU A 1 308 ? 29.419 8.152 -5.555 1.00 94.75 308 LEU A C 1
ATOM 2447 O O . LEU A 1 308 ? 29.363 7.840 -4.362 1.00 94.75 308 LEU A O 1
ATOM 2451 N N . SER A 1 309 ? 30.372 8.934 -6.051 1.00 93.81 309 SER A N 1
ATOM 2452 C CA . SER A 1 309 ? 31.282 9.714 -5.216 1.00 93.81 309 SER A CA 1
ATOM 2453 C C . SER A 1 309 ? 30.527 10.829 -4.473 1.00 93.81 309 SER A C 1
ATOM 2455 O O . SER A 1 309 ? 29.434 11.231 -4.890 1.00 93.81 309 SER A O 1
ATOM 2457 N N . PRO A 1 310 ? 31.101 11.394 -3.394 1.00 91.69 310 PRO A N 1
ATOM 2458 C CA . PRO A 1 310 ? 30.500 12.535 -2.705 1.00 91.69 310 PRO A CA 1
ATOM 2459 C C . PRO A 1 310 ? 30.198 13.718 -3.638 1.00 91.69 310 PRO A C 1
ATOM 2461 O O . PRO A 1 310 ? 29.137 14.324 -3.530 1.00 91.69 310 PRO A O 1
ATOM 2464 N N . ILE A 1 311 ? 31.079 13.998 -4.605 1.00 92.69 311 ILE A N 1
ATOM 2465 C CA . ILE A 1 311 ? 30.913 15.097 -5.569 1.00 92.69 311 ILE A CA 1
ATOM 2466 C C . ILE A 1 311 ? 29.716 14.840 -6.495 1.00 92.69 311 ILE A C 1
ATOM 2468 O O . ILE A 1 311 ? 28.890 15.727 -6.706 1.00 92.69 311 ILE A O 1
ATOM 2472 N N . GLU A 1 312 ? 29.583 13.620 -7.018 1.00 93.25 312 GLU A N 1
ATOM 2473 C CA . GLU A 1 312 ? 28.448 13.245 -7.872 1.00 93.25 312 GLU A CA 1
ATOM 2474 C C . GLU A 1 312 ? 27.126 13.235 -7.099 1.00 93.25 312 GLU 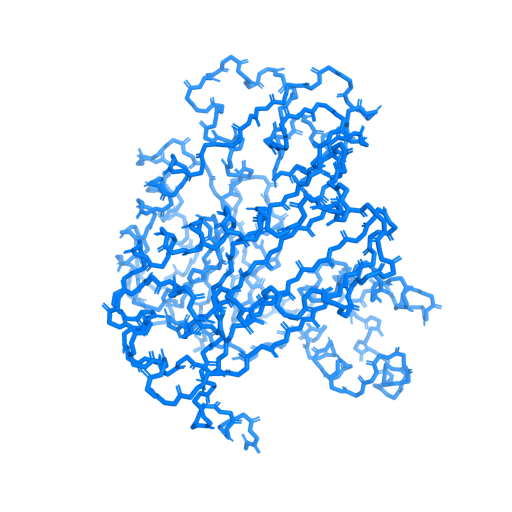A C 1
ATOM 2476 O O . GLU A 1 312 ? 26.095 13.633 -7.644 1.00 93.25 312 GLU A O 1
ATOM 2481 N N . SER A 1 313 ? 27.154 12.814 -5.829 1.00 92.31 313 SER A N 1
ATOM 2482 C CA . SER A 1 313 ? 26.003 12.885 -4.927 1.00 92.31 313 SER A CA 1
ATOM 2483 C C . SER A 1 313 ? 25.551 14.333 -4.727 1.00 92.31 313 SER A C 1
ATOM 2485 O O . SER A 1 313 ? 24.373 14.624 -4.912 1.00 92.31 313 SER A O 1
ATOM 2487 N N . GLU A 1 314 ? 26.459 15.257 -4.393 1.00 90.62 314 GLU A N 1
ATOM 2488 C CA . GLU A 1 314 ? 26.121 16.683 -4.239 1.00 90.62 314 GLU A CA 1
ATOM 2489 C C . GLU A 1 314 ? 25.593 17.302 -5.537 1.00 90.62 314 GLU A C 1
ATOM 2491 O O . GLU A 1 314 ? 24.601 18.032 -5.526 1.00 90.62 314 GLU A O 1
ATOM 2496 N N . SER A 1 315 ? 26.213 16.970 -6.672 1.00 91.62 315 SER A N 1
ATOM 2497 C CA . SER A 1 315 ? 25.767 17.443 -7.983 1.00 91.62 315 SER A CA 1
ATOM 2498 C C . SER A 1 315 ? 24.336 16.995 -8.290 1.00 91.62 315 SER A C 1
ATOM 2500 O O . SER A 1 315 ? 23.500 17.835 -8.624 1.00 91.62 315 SER A O 1
ATOM 2502 N N . LEU A 1 316 ? 24.031 15.705 -8.101 1.00 91.56 316 LEU A N 1
ATOM 2503 C CA . LEU A 1 316 ? 22.697 15.149 -8.335 1.00 91.56 316 LEU A CA 1
ATOM 2504 C C . LEU A 1 316 ? 21.657 15.696 -7.355 1.00 91.56 316 LEU A C 1
ATOM 2506 O O . LEU A 1 316 ? 20.524 15.955 -7.753 1.00 91.56 316 LEU A O 1
ATOM 2510 N N . LYS A 1 317 ? 22.027 15.904 -6.087 1.00 89.31 317 LYS A N 1
ATOM 2511 C CA . LYS A 1 317 ? 21.142 16.551 -5.111 1.00 89.31 317 LYS A CA 1
ATOM 2512 C C . LYS A 1 317 ? 20.730 17.946 -5.570 1.00 89.31 317 LYS A C 1
ATOM 2514 O O . LYS A 1 317 ? 19.548 18.268 -5.574 1.00 89.31 317 LYS A O 1
ATOM 2519 N N . ARG A 1 318 ? 21.704 18.749 -6.007 1.00 88.19 318 ARG A N 1
ATOM 2520 C CA . ARG A 1 318 ? 21.477 20.132 -6.438 1.00 88.19 318 ARG A CA 1
ATOM 2521 C C . ARG A 1 318 ? 20.704 20.223 -7.752 1.00 88.19 318 ARG A C 1
ATOM 2523 O O . ARG A 1 318 ? 19.846 21.089 -7.882 1.00 88.19 318 ARG A O 1
ATOM 2530 N N . SER A 1 319 ? 21.037 19.389 -8.737 1.00 90.62 319 SER A N 1
ATOM 2531 C CA . SER A 1 319 ? 20.404 19.445 -10.058 1.00 90.62 319 SER A CA 1
ATOM 2532 C C . SER A 1 319 ? 19.058 18.726 -10.103 1.00 90.62 319 SER A C 1
ATOM 2534 O O . SER A 1 319 ? 18.237 19.066 -10.949 1.00 90.62 319 SER A O 1
ATOM 2536 N N . LYS A 1 320 ? 18.854 17.706 -9.253 1.00 90.50 320 LYS A N 1
ATOM 2537 C CA . LYS A 1 320 ? 17.767 16.711 -9.354 1.00 90.50 320 LYS A CA 1
ATOM 2538 C C . LYS A 1 320 ? 17.700 16.035 -10.735 1.00 90.50 320 LYS A C 1
ATOM 2540 O O . LYS A 1 320 ? 16.685 15.457 -11.111 1.00 90.50 320 LYS A O 1
ATOM 2545 N N . VAL A 1 321 ? 18.803 16.068 -11.485 1.00 92.38 321 VAL A N 1
ATOM 2546 C CA . VAL A 1 321 ? 18.921 15.548 -12.850 1.00 92.38 321 VAL A CA 1
ATOM 2547 C C . VAL A 1 321 ? 20.124 14.623 -12.927 1.00 92.38 321 VAL A C 1
ATOM 2549 O O . VAL A 1 321 ? 21.231 14.987 -12.525 1.00 92.38 321 VAL A O 1
ATOM 2552 N N . ILE A 1 322 ? 19.902 13.430 -13.473 1.00 93.62 322 ILE A N 1
ATOM 2553 C CA . ILE A 1 322 ? 20.967 12.460 -13.728 1.00 93.62 322 ILE A CA 1
ATOM 2554 C C . ILE A 1 322 ? 21.848 12.985 -14.869 1.00 93.62 322 ILE A C 1
ATOM 2556 O O . ILE A 1 322 ? 21.349 13.296 -15.950 1.00 93.62 322 ILE A O 1
ATOM 2560 N N . SER A 1 323 ? 23.155 13.097 -14.634 1.00 94.12 323 SER A N 1
ATOM 2561 C CA . SER A 1 323 ? 24.100 13.654 -15.610 1.00 94.12 323 SER A CA 1
ATOM 2562 C C . SER A 1 323 ? 24.429 12.680 -16.750 1.00 94.12 323 SER A C 1
ATOM 2564 O O . SER A 1 323 ? 24.181 11.472 -16.659 1.00 94.12 323 SER A O 1
ATOM 2566 N N . SER A 1 324 ? 25.055 13.180 -17.821 1.00 93.50 324 SER A N 1
ATOM 2567 C CA . SER A 1 324 ? 25.549 12.331 -18.916 1.00 93.50 324 SER A CA 1
ATOM 2568 C C . SER A 1 324 ? 26.570 11.299 -18.425 1.00 93.50 324 SER A C 1
ATOM 2570 O O . SER A 1 324 ? 26.434 10.124 -18.737 1.00 93.50 324 SER A O 1
ATOM 2572 N N . GLN A 1 325 ? 27.510 11.694 -17.559 1.00 93.12 325 GLN A N 1
ATOM 2573 C CA . GLN A 1 325 ? 28.506 10.786 -16.967 1.00 93.12 325 GLN A CA 1
ATOM 2574 C C . GLN A 1 325 ? 27.858 9.676 -16.118 1.00 93.12 325 GLN A C 1
ATOM 2576 O O . GLN A 1 325 ? 28.248 8.506 -16.162 1.00 93.12 325 GLN A O 1
ATOM 2581 N N . GLN A 1 326 ? 26.825 10.025 -15.350 1.00 94.19 326 GLN A N 1
ATOM 2582 C CA . GLN A 1 326 ? 26.043 9.057 -14.583 1.00 94.19 326 GLN A CA 1
ATOM 2583 C C . GLN A 1 326 ? 25.264 8.102 -15.498 1.00 94.19 326 GLN A C 1
ATOM 2585 O O . GLN A 1 326 ? 25.176 6.904 -15.222 1.00 94.19 326 GLN A O 1
ATOM 2590 N N . THR A 1 327 ? 24.738 8.617 -16.609 1.00 94.94 327 THR A N 1
ATOM 2591 C CA . THR A 1 327 ? 24.056 7.821 -17.637 1.00 94.94 327 THR A CA 1
ATOM 2592 C C . THR A 1 327 ? 25.024 6.858 -18.319 1.00 94.94 327 THR A C 1
ATOM 2594 O O . THR A 1 327 ? 24.717 5.676 -18.429 1.00 94.94 327 THR A O 1
ATOM 2597 N N . GLU A 1 328 ? 26.223 7.305 -18.689 1.00 94.69 328 GLU A N 1
ATOM 2598 C CA . GLU A 1 328 ? 27.289 6.452 -19.233 1.00 94.69 328 GLU A CA 1
ATOM 2599 C C . GLU A 1 328 ? 27.667 5.326 -18.266 1.00 94.69 328 GLU A C 1
ATOM 2601 O O . GLU A 1 328 ? 27.825 4.176 -18.676 1.00 94.69 328 GLU A O 1
ATOM 2606 N N . SER A 1 329 ? 27.717 5.619 -16.965 1.00 94.06 329 SER A N 1
ATOM 2607 C CA . SER A 1 329 ? 28.000 4.612 -15.939 1.00 94.06 329 SER A CA 1
ATOM 2608 C C . SER A 1 329 ? 26.888 3.556 -15.836 1.00 94.06 329 SER A C 1
ATOM 2610 O O . SER A 1 329 ? 27.164 2.368 -15.661 1.00 94.06 329 SER A O 1
ATOM 2612 N N . LEU A 1 330 ? 25.620 3.959 -15.996 1.00 94.62 330 LEU A N 1
ATOM 2613 C CA . LEU A 1 330 ? 24.488 3.030 -16.110 1.00 94.62 330 LEU A CA 1
ATOM 2614 C C . LEU A 1 330 ? 24.558 2.204 -17.403 1.00 94.62 330 LEU A C 1
ATOM 2616 O O . LEU A 1 330 ? 24.286 1.004 -17.375 1.00 94.62 330 LEU A O 1
ATOM 2620 N N . LEU A 1 331 ? 24.939 2.819 -18.524 1.00 93.75 331 LEU A N 1
ATOM 2621 C CA . LEU A 1 331 ? 25.099 2.137 -19.808 1.00 93.75 331 LEU A CA 1
ATOM 2622 C C . LEU A 1 331 ? 26.216 1.089 -19.756 1.00 93.75 331 LEU A C 1
ATOM 2624 O O . LEU A 1 331 ? 26.022 -0.025 -20.237 1.00 93.75 331 LEU A O 1
ATOM 2628 N N . ALA A 1 332 ? 27.346 1.388 -19.115 1.00 93.00 332 ALA A N 1
ATOM 2629 C CA . ALA A 1 332 ? 28.432 0.427 -18.923 1.00 93.00 332 ALA A CA 1
ATOM 2630 C C . ALA A 1 332 ? 27.969 -0.819 -18.141 1.00 93.00 332 ALA A C 1
ATOM 2632 O O . ALA A 1 332 ? 28.322 -1.951 -18.493 1.00 93.00 332 ALA A O 1
ATOM 2633 N N . ALA A 1 333 ? 27.101 -0.629 -17.140 1.00 92.00 333 ALA A N 1
ATOM 2634 C CA . ALA A 1 333 ? 26.516 -1.714 -16.353 1.00 92.00 333 ALA A CA 1
ATOM 2635 C C . ALA A 1 333 ? 25.547 -2.614 -17.151 1.00 92.00 333 ALA A C 1
ATOM 2637 O O . ALA A 1 333 ? 25.212 -3.704 -16.685 1.00 92.00 333 ALA A O 1
ATOM 2638 N N . LEU A 1 334 ? 25.110 -2.212 -18.356 1.00 88.88 334 LEU A N 1
ATOM 2639 C CA . LEU A 1 334 ? 24.265 -3.058 -19.210 1.00 88.88 334 LEU A CA 1
ATOM 2640 C C . LEU A 1 334 ? 24.976 -4.320 -19.687 1.00 88.88 334 LEU A C 1
ATOM 2642 O O . LEU A 1 334 ? 24.313 -5.334 -19.887 1.00 88.88 334 LEU A O 1
ATOM 2646 N N . SER A 1 335 ? 26.302 -4.272 -19.850 1.00 87.25 335 SER A N 1
ATOM 2647 C CA . SER A 1 335 ? 27.114 -5.406 -20.316 1.00 87.25 335 SER A CA 1
ATOM 2648 C C . SER A 1 335 ? 26.889 -6.682 -19.492 1.00 87.25 335 SER A C 1
ATOM 2650 O O . SER A 1 335 ? 26.902 -7.791 -20.031 1.00 87.25 335 SER A O 1
ATOM 2652 N N . GLU A 1 336 ? 26.563 -6.525 -18.210 1.00 84.88 336 GLU A N 1
ATOM 2653 C CA . GLU A 1 336 ? 26.237 -7.611 -17.284 1.00 84.88 336 GLU A CA 1
ATOM 2654 C C . GLU A 1 336 ? 24.896 -8.308 -17.574 1.00 84.88 336 GLU A C 1
ATOM 2656 O O . GLU A 1 336 ? 24.608 -9.373 -17.027 1.00 84.88 336 GLU A O 1
ATOM 2661 N N . PHE A 1 337 ? 24.073 -7.724 -18.443 1.00 85.88 337 PHE A N 1
ATOM 2662 C CA . PHE A 1 337 ? 22.781 -8.250 -18.878 1.00 85.88 337 PHE A CA 1
ATOM 2663 C C . PHE A 1 337 ? 22.789 -8.706 -20.342 1.00 85.88 337 PHE A C 1
ATOM 2665 O O . PHE A 1 337 ? 21.729 -8.988 -20.896 1.00 85.88 337 PHE A O 1
ATOM 2672 N N . SER A 1 338 ? 23.967 -8.805 -20.966 1.00 83.88 338 SER A N 1
ATOM 2673 C CA . SER A 1 338 ? 24.145 -9.195 -22.375 1.00 83.88 338 SER A CA 1
ATOM 2674 C C . SER A 1 338 ? 23.573 -10.570 -22.735 1.00 83.88 338 SER A C 1
ATOM 2676 O O . SER A 1 338 ? 23.265 -10.826 -23.896 1.00 83.88 338 SER A O 1
ATOM 2678 N N . SER A 1 339 ? 23.371 -11.446 -21.748 1.00 86.50 339 SER A N 1
ATOM 2679 C CA . SER A 1 339 ? 22.713 -12.744 -21.933 1.00 86.50 339 SER A CA 1
ATOM 2680 C C . SER A 1 339 ? 21.197 -12.647 -22.146 1.00 86.50 339 SER A C 1
ATOM 2682 O O . SER A 1 339 ? 20.567 -13.634 -22.528 1.00 86.50 339 SER A O 1
ATOM 2684 N N . ILE A 1 340 ? 20.585 -11.483 -21.903 1.00 87.56 340 ILE A N 1
ATOM 2685 C CA . ILE A 1 340 ? 19.145 -11.282 -22.043 1.00 87.56 340 ILE A CA 1
ATOM 2686 C C . ILE A 1 340 ? 18.842 -10.738 -23.436 1.00 87.56 340 ILE A C 1
ATOM 2688 O O . ILE A 1 340 ? 19.234 -9.631 -23.779 1.00 87.56 340 ILE A O 1
ATOM 2692 N N . THR A 1 341 ? 18.076 -11.485 -24.226 1.00 88.88 341 THR A N 1
ATOM 2693 C CA . THR A 1 341 ? 17.720 -11.093 -25.598 1.00 88.88 341 THR A CA 1
ATOM 2694 C C . THR A 1 341 ? 16.532 -10.132 -25.654 1.00 88.88 341 THR A C 1
ATOM 2696 O O . THR A 1 341 ? 16.533 -9.190 -26.449 1.00 88.88 341 THR A O 1
ATOM 2699 N N . ILE A 1 342 ? 15.525 -10.357 -24.801 1.00 93.88 342 ILE A N 1
ATOM 2700 C CA . ILE A 1 342 ? 14.280 -9.583 -24.754 1.00 93.88 342 ILE A CA 1
ATOM 2701 C C . ILE A 1 342 ? 13.995 -9.126 -23.322 1.00 93.88 342 ILE A C 1
ATOM 2703 O O . ILE A 1 342 ? 13.874 -9.923 -22.386 1.00 93.88 342 ILE A O 1
ATOM 2707 N N . ILE A 1 343 ? 13.831 -7.817 -23.167 1.00 93.94 343 ILE A N 1
ATOM 2708 C CA . ILE A 1 343 ? 13.530 -7.144 -21.912 1.00 93.94 343 ILE A CA 1
ATOM 2709 C C . ILE A 1 343 ? 12.031 -6.914 -21.775 1.00 93.94 343 ILE A C 1
ATOM 2711 O O . ILE A 1 343 ? 11.361 -6.411 -22.671 1.00 93.94 343 ILE A O 1
ATOM 2715 N N . ARG A 1 344 ? 11.507 -7.245 -20.599 1.00 93.44 344 ARG A N 1
ATOM 2716 C CA . ARG A 1 344 ? 10.123 -7.000 -20.191 1.00 93.44 344 ARG A CA 1
ATOM 2717 C C . ARG A 1 344 ? 9.984 -5.756 -19.32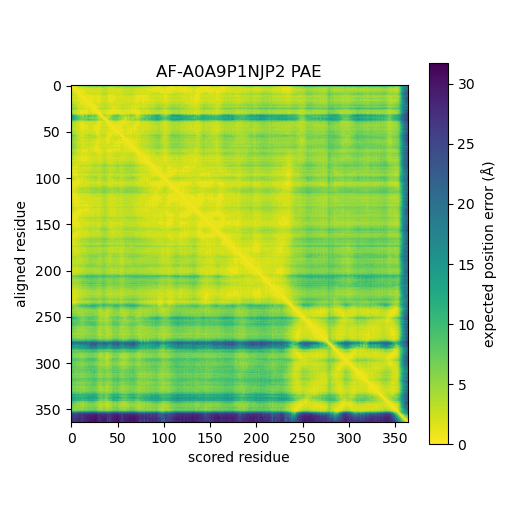3 1.00 93.44 344 ARG A C 1
ATOM 2719 O O . ARG A 1 344 ? 8.932 -5.128 -19.342 1.00 93.44 344 ARG A O 1
ATOM 2726 N N . LEU A 1 345 ? 10.997 -5.410 -18.534 1.00 95.31 345 LEU A N 1
ATOM 2727 C CA . LEU A 1 345 ? 10.996 -4.207 -17.700 1.00 95.31 345 LEU A CA 1
ATOM 2728 C C . LEU A 1 345 ? 12.403 -3.629 -17.617 1.00 95.31 345 LEU A C 1
ATOM 2730 O O . LEU A 1 345 ? 13.355 -4.377 -17.399 1.00 95.31 345 LEU A O 1
ATOM 2734 N N . LEU A 1 346 ? 12.494 -2.308 -17.742 1.00 96.62 346 LEU A N 1
ATOM 2735 C CA . LEU A 1 346 ? 13.694 -1.522 -17.475 1.00 96.62 346 LEU A CA 1
ATOM 2736 C C . LEU A 1 346 ? 13.373 -0.512 -16.379 1.00 96.62 346 LEU A C 1
ATOM 2738 O O . LEU A 1 346 ? 12.316 0.118 -16.408 1.00 96.62 346 LEU A O 1
ATOM 2742 N N . GLY A 1 347 ? 14.276 -0.353 -15.422 1.00 97.06 347 GLY A N 1
ATOM 2743 C CA . GLY A 1 347 ? 14.124 0.617 -14.356 1.00 97.06 347 GLY A CA 1
ATOM 2744 C C . GLY A 1 347 ? 15.447 1.216 -13.930 1.00 97.06 347 GLY A C 1
ATOM 2745 O O . GLY A 1 347 ? 16.462 0.525 -13.894 1.00 97.06 347 GLY A O 1
ATOM 2746 N N . VAL A 1 348 ? 15.408 2.490 -13.564 1.00 97.38 348 VAL A N 1
ATOM 2747 C CA . VAL A 1 348 ? 16.524 3.201 -12.943 1.00 97.38 348 VAL A CA 1
ATOM 2748 C C . VAL A 1 348 ? 16.074 3.806 -11.622 1.00 97.38 348 VAL A C 1
ATOM 2750 O O . VAL A 1 348 ? 14.894 4.107 -11.431 1.00 97.38 348 VAL A O 1
ATOM 2753 N N . GLY A 1 349 ? 16.991 3.981 -10.681 1.00 96.19 349 GLY A N 1
ATOM 2754 C CA . GLY A 1 349 ? 16.667 4.624 -9.417 1.00 96.19 349 GLY A CA 1
ATOM 2755 C C . GLY A 1 349 ? 17.873 5.142 -8.662 1.00 96.19 349 GLY A C 1
ATOM 2756 O O . GLY A 1 349 ? 19.002 4.751 -8.937 1.00 96.19 349 GLY A O 1
ATOM 2757 N N . VAL A 1 350 ? 17.609 5.994 -7.681 1.00 94.44 350 VAL A N 1
ATOM 2758 C CA . VAL A 1 350 ? 18.579 6.485 -6.703 1.00 94.44 350 VAL A CA 1
ATOM 2759 C C . VAL A 1 350 ? 18.390 5.757 -5.377 1.00 94.44 350 VAL A C 1
ATOM 2761 O O . VAL A 1 350 ? 17.266 5.423 -4.980 1.00 94.44 350 VAL A O 1
ATOM 2764 N N . ARG A 1 351 ? 19.496 5.525 -4.673 1.00 93.44 351 ARG A N 1
ATOM 2765 C CA . ARG A 1 351 ? 19.518 4.984 -3.314 1.00 93.44 351 ARG A CA 1
ATOM 2766 C C . ARG A 1 351 ? 20.133 6.014 -2.379 1.00 93.44 351 ARG A C 1
ATOM 2768 O O . ARG A 1 351 ? 21.226 6.504 -2.646 1.00 93.44 351 ARG A O 1
ATOM 2775 N N . PHE A 1 352 ? 19.461 6.291 -1.270 1.00 90.38 352 PHE A N 1
ATOM 2776 C CA . PHE A 1 352 ? 19.959 7.207 -0.245 1.00 90.38 352 PHE A CA 1
ATOM 2777 C C . PHE A 1 352 ? 20.748 6.455 0.835 1.00 90.38 352 PHE A C 1
ATOM 2779 O O . PHE A 1 352 ? 20.525 5.262 1.052 1.00 90.38 352 PHE A O 1
ATOM 2786 N N . SER A 1 353 ? 21.660 7.141 1.524 1.00 87.56 353 SER A N 1
ATOM 2787 C CA . SER A 1 353 ? 22.433 6.585 2.642 1.00 87.56 353 SER A CA 1
ATOM 2788 C C . SER A 1 353 ? 21.526 6.259 3.820 1.00 87.56 353 SER A C 1
ATOM 2790 O O . SER A 1 353 ? 20.882 7.162 4.345 1.00 87.56 353 SER A O 1
ATOM 2792 N N . ASP A 1 354 ? 21.462 5.009 4.272 1.00 75.81 354 ASP A N 1
ATOM 2793 C CA . ASP A 1 354 ? 20.776 4.710 5.532 1.00 75.81 354 ASP A CA 1
ATOM 2794 C C . ASP A 1 354 ? 21.457 5.488 6.668 1.00 75.81 354 ASP A C 1
ATOM 2796 O O . ASP A 1 354 ? 22.670 5.379 6.852 1.00 75.81 354 ASP A O 1
ATOM 2800 N N . ASP A 1 355 ? 20.686 6.285 7.406 1.00 57.88 355 ASP A N 1
ATOM 2801 C CA . ASP A 1 355 ? 21.199 6.960 8.591 1.00 57.88 355 ASP A CA 1
ATOM 2802 C C . ASP A 1 355 ? 21.3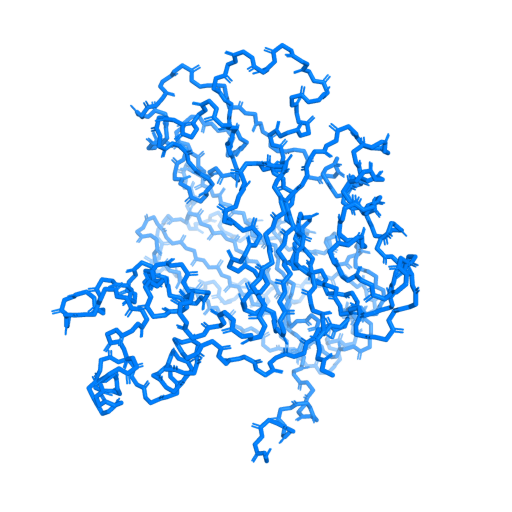99 5.888 9.669 1.00 57.88 355 ASP A C 1
ATOM 2804 O O . ASP A 1 355 ? 20.434 5.320 10.193 1.00 57.88 355 ASP A O 1
ATOM 2808 N N . LYS A 1 356 ? 22.660 5.518 9.931 1.00 45.84 356 LYS A N 1
ATOM 2809 C CA . LYS A 1 356 ? 23.012 4.420 10.854 1.00 45.84 356 LYS A CA 1
ATOM 2810 C C . LYS A 1 356 ? 22.454 4.649 12.265 1.00 45.84 356 LYS A C 1
ATOM 2812 O O . LYS A 1 356 ? 22.217 3.682 12.985 1.00 45.84 356 LYS A O 1
ATOM 2817 N N . SER A 1 357 ? 22.183 5.902 12.616 1.00 40.00 357 SER A N 1
ATOM 2818 C CA . SER A 1 357 ? 21.643 6.359 13.896 1.00 40.00 357 SER A CA 1
ATOM 2819 C C . SER A 1 357 ? 20.289 5.726 14.249 1.00 40.00 357 SER A C 1
ATOM 2821 O O . SER A 1 357 ? 20.036 5.462 15.415 1.00 40.00 357 SER A O 1
ATOM 2823 N N . GLN A 1 358 ? 19.444 5.389 13.264 1.00 38.50 358 GLN A N 1
ATOM 2824 C CA . GLN A 1 358 ? 18.115 4.800 13.519 1.00 38.50 358 GLN A CA 1
ATOM 2825 C C . GLN A 1 358 ? 18.082 3.262 13.515 1.00 38.50 358 GLN A C 1
ATOM 2827 O O . GLN A 1 358 ? 17.049 2.668 13.813 1.00 38.50 358 GLN A O 1
ATOM 2832 N N . GLN A 1 359 ? 19.178 2.582 13.161 1.00 31.88 359 GLN A N 1
ATOM 2833 C CA . GLN A 1 359 ? 19.219 1.111 13.179 1.00 31.88 359 GLN A CA 1
ATOM 2834 C C . GLN A 1 359 ? 19.649 0.530 14.530 1.00 31.88 359 GLN A C 1
ATOM 2836 O O . GLN A 1 359 ? 19.362 -0.638 14.791 1.00 31.88 359 GLN A O 1
ATOM 2841 N N . ILE A 1 360 ? 20.310 1.322 15.380 1.00 31.41 360 ILE A N 1
ATOM 2842 C CA . ILE A 1 360 ? 20.860 0.851 16.660 1.00 31.41 360 ILE A CA 1
ATOM 2843 C C . ILE A 1 360 ? 19.789 0.828 17.770 1.00 31.41 360 ILE A C 1
ATOM 2845 O O . ILE A 1 360 ? 19.845 -0.035 18.639 1.00 31.41 360 ILE A O 1
ATOM 2849 N N . GLU A 1 361 ? 18.739 1.654 17.692 1.00 29.33 361 GLU A N 1
ATOM 2850 C CA . GLU A 1 361 ? 17.664 1.695 18.707 1.00 29.33 361 GLU A CA 1
ATOM 2851 C C . GLU A 1 361 ? 16.676 0.512 18.659 1.00 29.33 361 GLU A C 1
ATOM 2853 O O . GLU A 1 361 ? 15.814 0.391 19.521 1.00 29.33 361 GLU A O 1
ATOM 2858 N N . MET A 1 362 ? 16.796 -0.404 17.691 1.00 29.47 362 MET A N 1
ATOM 2859 C CA . MET A 1 362 ? 15.953 -1.611 17.610 1.00 29.47 362 MET A CA 1
ATOM 2860 C C . MET A 1 362 ? 16.590 -2.871 18.228 1.00 29.47 362 MET A C 1
ATOM 2862 O O . MET A 1 362 ? 16.073 -3.974 18.026 1.00 29.47 362 MET A O 1
ATOM 2866 N N . LEU A 1 363 ? 17.718 -2.735 18.934 1.00 28.12 363 LEU A N 1
ATOM 2867 C CA . LEU A 1 363 ? 18.455 -3.850 19.546 1.00 28.12 363 LEU A CA 1
ATOM 2868 C C . LEU A 1 363 ? 18.611 -3.757 21.075 1.00 28.12 363 LEU A C 1
ATOM 2870 O O . LEU A 1 363 ? 19.430 -4.488 21.627 1.00 28.12 363 LEU A O 1
ATOM 2874 N N . ILE A 1 364 ? 17.815 -2.930 21.762 1.00 30.22 364 ILE A N 1
ATOM 2875 C CA . ILE A 1 364 ? 17.742 -2.929 23.234 1.00 30.22 364 ILE A CA 1
ATOM 2876 C C . ILE A 1 364 ? 16.309 -3.190 23.689 1.00 30.22 364 ILE A C 1
ATOM 2878 O O . ILE A 1 364 ? 15.391 -2.528 23.152 1.00 30.22 364 ILE A O 1
#

Sequence (364 aa):
MRKIIHIDMDYFYAQVEERDDPSLKVHPVAIGGPTKKQGVLCTANYKAREYGVRGGQSTYEAFKRCPQMLLIYPQFEKYKAISEQFLSVYQDYTDLIQKVGLDEVYLDVSESKACSGSAIKIAEEIKSRIFEGTGLTCSAGISVNKMLAKIASDWRKPNGIFAVLPSERESFMHTLPLKRIPGVGIVTLDKLKQAGFETAGDVVRSDISRLNLLMGEKKSIKLFQHCQGVCRDEVITHRPRKTVSYEKTYFSGLPYHALPKEVENVVQGLSLKLLELENFHFDDRSIVGLTLKVRNTDFRTFTRSVPLSPIESESLKRSKVISSQQTESLLAALSEFSSITIIRLLGVGVRFSDDKSQQIEMLI

Foldseek 3Di:
DWKKKKKFFAQQQLQLVCVVPVVLVVFWEFEFDDDQQDTFTQATDPRLVVLVDGGPHGSVVSCVSPVRYHYDYTPVVVLQVLLVVLVVLLVVQDLLWADPDSGIIMDTNCPGPPPPSDSQVSQVVSQVVSCVVRVTGMFMAIERDDQRRQLQSVPDPDNYYGYQYPVNQQVVLLAAFLCSGPPCDPVNSVLCVVVPHGGLNVLLPDDLVSVCVRPHNVVSVVSNCSSSVHDPDGRDSDDADFKDKFKDFDPVWDFLVCVLVVLVVRQVVQLVVLVPDDCRNQQPWFWQWKKKWWAAPVRDIDMDTGGDDSVLRNVCSVRSHQDPVNSVSNVVVSVVVVVGGTTRMIMMMIGTDDPVVVVVVVPD

Solvent-accessible surface area (backbone atoms only — not comparable to full-atom values): 19552 Å² total; per-residue (Å²): 125,58,35,20,39,19,41,38,41,43,44,47,73,33,47,52,51,29,66,79,39,60,78,49,70,84,47,29,34,32,26,25,38,95,42,71,77,37,57,40,20,69,30,28,28,72,63,24,38,75,53,70,32,49,48,79,35,47,27,38,63,37,36,73,56,39,74,83,45,46,79,42,69,74,60,62,69,63,52,46,61,55,34,58,60,51,50,63,64,50,54,79,51,32,87,36,43,18,76,77,55,72,48,32,38,38,35,45,38,55,85,26,66,58,69,83,42,35,65,66,52,42,49,52,50,52,43,48,51,45,27,75,76,67,75,46,58,37,10,28,3,29,16,67,24,55,64,56,2,51,47,23,18,66,70,42,60,74,66,20,71,31,72,48,49,85,88,42,37,59,69,55,25,41,71,32,49,41,74,64,42,90,89,42,46,72,73,57,43,52,56,38,43,77,72,71,35,60,26,17,35,50,52,62,77,42,65,63,67,63,39,26,74,75,66,35,56,77,54,29,54,52,48,46,37,46,29,65,62,49,56,83,71,73,69,57,62,75,76,86,62,57,64,51,74,26,73,49,76,38,89,88,51,40,52,50,90,53,43,68,65,50,48,55,55,36,45,51,52,32,20,55,56,45,64,71,52,58,57,92,67,44,66,89,52,60,38,50,23,41,34,46,35,42,22,35,80,87,70,52,73,49,77,48,74,48,76,44,53,74,68,57,23,52,50,34,54,74,64,32,42,80,47,72,70,58,49,51,54,54,52,62,60,46,65,84,50,66,88,49,62,44,32,27,29,47,31,35,30,45,31,42,59,78,66,68,80,73,64,61,72,80,75,118

Mean predicted aligned error: 5.8 Å

pLDDT: mean 92.36, std 11.05, range [28.12, 98.81]

Radius of gyration: 23.04 Å; Cα contacts (8 Å, |Δi|>4): 650; chains: 1; bounding box: 56×48×56 Å

Secondary structure (DSSP, 8-state):
---EEEEEETTHHHHHHHHH-GGGGGS-EEEESSBTTBSBEEEE-HHHHHTT--TTSBHHHHHHH-TT-EEE---HHHHHHHHHHHHHHHHTT-S-EEE-SSSEEEEE-TT--GGGG-HHHHHHHHHHHHHHHHS--EEEEEESSHHHHHHHHTTT-SS-EEE--GGGHHHHHHT-BGGGSTT--HHHHHHHHHTT--BHHHHHTS-HHHHHHHH-HHHHHHHHHHHTT-------S-----EEEEEEEEEEEEEGGGHHHHHHHHHHHHHHHHHTS-GGGTTTS-EEEEEEEEEETT--EEEEEEE--HHHHHHHHHH-S--HHHHHHHHHGGGGGTT-SEEEEEEEEEEEPP-GGGTGGG--

InterPro domains:
  IPR001126 UmuC domain [PF00817] (7-154)
  IPR001126 UmuC domain [PS50173] (4-185)
  IPR017961 DNA polymerase, Y-family, little finger domain [PF11799] (284-361)
  IPR022880 DNA polymerase IV [MF_01113] (1-362)
  IPR022880 DNA polymerase IV [cd03586] (5-350)
  IPR036775 DNA polymerase, Y-family, little finger domain superfamily [G3DSA:3.30.1490.100] (242-363)
  IPR036775 DNA polymerase, Y-family, little finger domain superfamily [SSF100879] (242-357)
  IPR043128 Reverse transcriptase/Diguanylate cyclase domain [G3DSA:3.30.70.270] (4-164)
  IPR043502 DNA/RNA polymerase superfamily [SSF56672] (1-234)
  IPR050116 DNA polymerase type-Y [PTHR11076] (2-356)
  IPR053848 DNA polymerase IV/DNA polymerase iota-like, thumb domain [PF21999] (180-230)

Organism: NCBI:txid28173

Nearest PDB structures (foldseek):
  5c5j-assembly1_F  TM=9.229E-01  e=1.911E-38  Escherichia coli
  4r8u-assembly2_B  TM=9.304E-01  e=7.549E-37  Escherichia coli K-12
  4irc-assembly1_F  TM=9.207E-01  e=4.172E-37  Escherichia coli K-12
  6juq-assembly1_F  TM=9.254E-01  e=9.109E-36  Escherichia coli
  3pr5-assembly1_B  TM=8.540E-01  e=1.214E-30  Saccharolobus solfataricus